Protein AF-0000000079854849 (afdb_homodimer)

Secondary structure (DSSP, 8-state):
------EEEEEEEEEEETT-BHHHHHHHHHHHHT--EEEEEEEEEEEEEEEEEEEE--TT-TTS--EEEEEEEEEEEEEEEEEEEETTTTEEEEEEEEEEEEGGGTTEEEEEEEEEEEEEEEEEEEEEEEEESEEEEEEEETTEEEEEEE--/-EEEEEEEEEEEEEEEETT-BHHHHHHHHHHHHT---EEEEEEEEEEEEEEEEEEES-TT-TTS--EEEEEEEEEEEEEEEEEEEETTTTEEEEEEEEEEEEGGGTTEEEEEEEEEEEEEEEEEEEEEEEEESEEEEEEEETTEEEEEEE--

Structure (mmCIF, N/CA/C/O backbone):
data_AF-0000000079854849-model_v1
#
loop_
_entity.id
_entity.type
_entity.pdbx_description
1 polymer 'DUF296 domain-containing protein'
#
loop_
_atom_site.group_PDB
_atom_site.id
_atom_site.type_symbol
_atom_site.label_atom_id
_atom_site.label_alt_id
_atom_site.label_comp_id
_atom_site.label_asym_id
_atom_site.label_entity_id
_atom_site.label_seq_id
_atom_site.pdbx_PDB_ins_code
_atom_site.Cartn_x
_atom_site.Cartn_y
_atom_site.Cartn_z
_atom_site.occupancy
_atom_site.B_iso_or_equiv
_atom_site.auth_seq_id
_atom_site.auth_comp_id
_atom_site.auth_asym_id
_atom_site.auth_atom_id
_atom_site.pdbx_PDB_model_num
ATOM 1 N N . MET A 1 1 ? 5.469 3.018 27.469 1 83.81 1 MET A N 1
ATOM 2 C CA . MET A 1 1 ? 4.516 2.885 26.359 1 83.81 1 MET A CA 1
ATOM 3 C C . MET A 1 1 ? 3.393 3.91 26.484 1 83.81 1 MET A C 1
ATOM 5 O O . MET A 1 1 ? 2.893 4.156 27.594 1 83.81 1 MET A O 1
ATOM 9 N N . LEU A 1 2 ? 3.143 4.598 25.406 1 84.38 2 LEU A N 1
ATOM 10 C CA . LEU A 1 2 ? 2.066 5.582 25.328 1 84.38 2 LEU A CA 1
ATOM 11 C C . LEU A 1 2 ? 0.928 5.074 24.453 1 84.38 2 LEU A C 1
ATOM 13 O O . LEU A 1 2 ? 1.169 4.484 23.391 1 84.38 2 LEU A O 1
ATOM 17 N N . SER A 1 3 ? -0.273 5.121 25.078 1 90.69 3 SER A N 1
ATOM 18 C CA . SER A 1 3 ? -1.414 4.68 24.281 1 90.69 3 SER A CA 1
ATOM 19 C C . SER A 1 3 ? -2.625 5.578 24.5 1 90.69 3 SER A C 1
ATOM 21 O O . SER A 1 3 ? -2.707 6.277 25.516 1 90.69 3 SER A O 1
ATOM 23 N N . SER A 1 4 ? -3.537 5.664 23.516 1 93.12 4 SER A N 1
ATOM 24 C CA . SER A 1 4 ? -4.809 6.375 23.594 1 93.12 4 SER A CA 1
ATOM 25 C C . SER A 1 4 ? -5.84 5.746 22.656 1 93.12 4 SER A C 1
ATOM 27 O O . SER A 1 4 ? -5.508 5.324 21.547 1 93.12 4 SER A O 1
ATOM 29 N N . GLU A 1 5 ? -7.016 5.625 23.141 1 95.5 5 GLU A N 1
ATOM 30 C CA . GLU A 1 5 ? -8.109 5.352 22.219 1 95.5 5 GLU A CA 1
ATOM 31 C C . GLU A 1 5 ? -8.25 6.465 21.188 1 95.5 5 GLU A C 1
ATOM 33 O O . GLU A 1 5 ? -8.156 7.648 21.516 1 95.5 5 GLU A O 1
ATOM 38 N N . MET A 1 6 ? -8.438 6.086 19.922 1 94.5 6 MET A N 1
ATOM 39 C CA . MET A 1 6 ? -8.539 7.074 18.859 1 94.5 6 MET A CA 1
ATOM 40 C C . MET A 1 6 ? -9.977 7.199 18.359 1 94.5 6 MET A C 1
ATOM 42 O O . MET A 1 6 ? -10.719 6.211 18.344 1 94.5 6 MET A O 1
ATOM 46 N N . LYS A 1 7 ? -10.352 8.375 18.047 1 96.81 7 LYS A N 1
ATOM 47 C CA . LYS A 1 7 ? -11.555 8.609 17.25 1 96.81 7 LYS A CA 1
ATOM 48 C C . LYS A 1 7 ? -11.211 8.867 15.789 1 96.81 7 LYS A C 1
ATOM 50 O O . LYS A 1 7 ? -10.531 9.844 15.469 1 96.81 7 LYS A O 1
ATOM 55 N N . LEU A 1 8 ? -11.711 8.023 14.922 1 96.69 8 LEU A N 1
ATOM 56 C CA . LEU A 1 8 ? -11.445 8.172 13.5 1 96.69 8 LEU A CA 1
ATOM 57 C C . LEU A 1 8 ? -12.484 9.062 12.836 1 96.69 8 LEU A C 1
ATOM 59 O O . LEU A 1 8 ? -13.594 9.227 13.367 1 96.69 8 LEU A O 1
ATOM 63 N N . GLY A 1 9 ? -12.094 9.633 11.773 1 97.69 9 GLY A N 1
ATOM 64 C CA . GLY A 1 9 ? -12.977 10.469 10.984 1 97.69 9 GLY A CA 1
ATOM 65 C C . GLY A 1 9 ? -13.188 9.953 9.57 1 97.69 9 GLY A C 1
ATOM 66 O O . GLY A 1 9 ? -13.57 8.797 9.375 1 97.69 9 GLY A O 1
ATOM 67 N N . ARG A 1 10 ? -13.016 10.836 8.703 1 97.94 10 ARG A N 1
ATOM 68 C CA . ARG A 1 10 ? -13.219 10.5 7.301 1 97.94 10 ARG A CA 1
ATOM 69 C C . ARG A 1 10 ? -12.172 9.5 6.816 1 97.94 10 ARG A C 1
ATOM 71 O O . ARG A 1 10 ? -11.07 9.445 7.363 1 97.94 10 ARG A O 1
ATOM 78 N N . VAL A 1 11 ? -12.508 8.758 5.844 1 97.56 11 VAL A N 1
ATOM 79 C CA . VAL A 1 11 ? -11.602 7.879 5.113 1 97.56 11 VAL A CA 1
ATOM 80 C C . VAL A 1 11 ? -11.461 8.367 3.672 1 97.56 11 VAL A C 1
ATOM 82 O O . VAL A 1 11 ? -12.445 8.734 3.035 1 97.56 11 VAL A O 1
ATOM 85 N N . PHE A 1 12 ? -10.266 8.344 3.188 1 97.81 12 PHE A N 1
ATOM 86 C CA . PHE A 1 12 ? -10.039 8.836 1.832 1 97.81 12 PHE A CA 1
ATOM 87 C C . PHE A 1 12 ? -9.297 7.793 1.001 1 97.81 12 PHE A C 1
ATOM 89 O O . PHE A 1 12 ? -8.391 7.117 1.499 1 97.81 12 PHE A O 1
ATOM 96 N N . GLY A 1 13 ? -9.719 7.66 -0.255 1 96.56 13 GLY A N 1
ATOM 97 C CA . GLY A 1 13 ? -8.844 7.121 -1.288 1 96.56 13 GLY A CA 1
ATOM 98 C C . GLY A 1 13 ? -8.062 8.188 -2.029 1 96.56 13 GLY A C 1
ATOM 99 O O . GLY A 1 13 ? -8.633 9.195 -2.461 1 96.56 13 GLY A O 1
ATOM 100 N N . VAL A 1 14 ? -6.785 8 -2.158 1 96.19 14 VAL A N 1
ATOM 101 C CA . VAL A 1 14 ? -5.926 8.977 -2.822 1 96.19 14 VAL A CA 1
ATOM 102 C C . VAL A 1 14 ? -5.086 8.281 -3.891 1 96.19 14 VAL A C 1
ATOM 104 O O . VAL A 1 14 ? -4.457 7.254 -3.623 1 96.19 14 VAL A O 1
ATOM 107 N N . THR A 1 15 ? -5.078 8.805 -5.082 1 95.38 15 THR A N 1
ATOM 108 C CA . THR A 1 15 ? -4.262 8.312 -6.184 1 95.38 15 THR A CA 1
ATOM 109 C C . THR A 1 15 ? -3.25 9.359 -6.629 1 95.38 15 THR A C 1
ATOM 111 O O . THR A 1 15 ? -3.629 10.43 -7.121 1 95.38 15 THR A O 1
ATOM 114 N N . PHE A 1 16 ? -1.994 9.016 -6.422 1 95.5 16 PHE A N 1
ATOM 115 C CA . PHE A 1 16 ? -0.918 9.859 -6.93 1 95.5 16 PHE A CA 1
ATOM 116 C C . PHE A 1 16 ? -0.661 9.578 -8.406 1 95.5 16 PHE A C 1
ATOM 118 O O . PHE A 1 16 ? -0.669 8.422 -8.828 1 95.5 16 PHE A O 1
ATOM 125 N N . GLU A 1 17 ? -0.351 10.617 -9.07 1 92.62 17 GLU A N 1
ATOM 126 C CA . GLU A 1 17 ? -0.103 10.477 -10.508 1 92.62 17 GLU A CA 1
ATOM 127 C C . GLU A 1 17 ? 1.393 10.484 -10.812 1 92.62 17 GLU A C 1
ATOM 129 O O . GLU A 1 17 ? 2.199 10.906 -9.977 1 92.62 17 GLU A O 1
ATOM 134 N N . ASP A 1 18 ? 1.669 10.078 -12.039 1 92.69 18 ASP A N 1
ATOM 135 C CA . ASP A 1 18 ? 3.055 9.977 -12.484 1 92.69 18 ASP A CA 1
ATOM 136 C C . ASP A 1 18 ? 3.77 11.32 -12.375 1 92.69 18 ASP A C 1
ATOM 138 O O . ASP A 1 18 ? 3.217 12.352 -12.75 1 92.69 18 ASP A O 1
ATOM 142 N N . GLY A 1 19 ? 4.938 11.273 -11.742 1 94.69 19 GLY A N 1
ATOM 143 C CA . GLY A 1 19 ? 5.785 12.461 -11.703 1 94.69 19 GLY A CA 1
ATOM 144 C C . GLY A 1 19 ? 5.586 13.297 -10.461 1 94.69 19 GLY A C 1
ATOM 145 O O . GLY A 1 19 ? 6.395 14.18 -10.164 1 94.69 19 GLY A O 1
ATOM 146 N N . GLU A 1 20 ? 4.582 13.078 -9.727 1 96 20 GLU A N 1
ATOM 147 C CA . GLU A 1 20 ? 4.332 13.859 -8.523 1 96 20 GLU A CA 1
ATOM 148 C C . GLU A 1 20 ? 5.371 13.555 -7.445 1 96 20 GLU A C 1
ATOM 150 O O . GLU A 1 20 ? 5.895 12.438 -7.375 1 96 20 GLU A O 1
ATOM 155 N N . ASP A 1 21 ? 5.641 14.562 -6.68 1 97 21 ASP A N 1
ATOM 156 C CA . ASP A 1 21 ? 6.418 14.336 -5.469 1 97 21 ASP A CA 1
ATOM 157 C C . ASP A 1 21 ? 5.539 13.805 -4.34 1 97 21 ASP A C 1
ATOM 159 O O . ASP A 1 21 ? 4.504 14.398 -4.02 1 97 21 ASP A O 1
ATOM 163 N N . PHE A 1 22 ? 5.941 12.766 -3.734 1 95.75 22 PHE A N 1
ATOM 164 C CA . PHE A 1 22 ? 5.125 12.086 -2.736 1 95.75 22 PHE A CA 1
ATOM 165 C C . PHE A 1 22 ? 4.824 13.008 -1.562 1 95.75 22 PHE A C 1
ATOM 167 O O . PHE A 1 22 ? 3.664 13.18 -1.184 1 95.75 22 PHE A O 1
ATOM 174 N N . MET A 1 23 ? 5.836 13.641 -1 1 91.75 23 MET A N 1
ATOM 175 C CA . MET A 1 23 ? 5.68 14.453 0.202 1 91.75 23 MET A CA 1
ATOM 176 C C . MET A 1 23 ? 4.914 15.734 -0.104 1 91.75 23 MET A C 1
ATOM 178 O O . MET A 1 23 ? 4.031 16.125 0.658 1 91.75 23 MET A O 1
ATOM 182 N N . GLU A 1 24 ? 5.246 16.344 -1.159 1 92.5 24 GLU A N 1
ATOM 183 C CA . GLU A 1 24 ? 4.57 17.578 -1.537 1 92.5 24 GLU A CA 1
ATOM 184 C C . GLU A 1 24 ? 3.088 17.328 -1.806 1 92.5 24 GLU A C 1
ATOM 186 O O . GLU A 1 24 ? 2.236 18.109 -1.358 1 92.5 24 GLU A O 1
ATOM 191 N N . SER A 1 25 ? 2.834 16.281 -2.561 1 93.25 25 SER A N 1
ATOM 192 C CA . SER A 1 25 ? 1.445 15.969 -2.893 1 93.25 25 SER A CA 1
ATOM 193 C C . SER A 1 25 ? 0.641 15.625 -1.645 1 93.25 25 SER A C 1
ATOM 195 O O . SER A 1 25 ? -0.516 16.031 -1.513 1 93.25 25 SER A O 1
ATOM 197 N N . LEU A 1 26 ? 1.245 14.883 -0.778 1 91.25 26 LEU A N 1
ATOM 198 C CA . LEU A 1 26 ? 0.567 14.539 0.466 1 91.25 26 LEU A CA 1
ATOM 199 C C . LEU A 1 26 ? 0.265 15.789 1.287 1 91.25 26 LEU A C 1
ATOM 201 O O . LEU A 1 26 ? -0.838 15.938 1.817 1 91.25 26 LEU A O 1
ATOM 205 N N . THR A 1 27 ? 1.214 16.656 1.426 1 89.38 27 THR A N 1
ATOM 206 C CA . THR A 1 27 ? 1.032 17.906 2.156 1 89.38 27 THR A CA 1
ATOM 207 C C . THR A 1 27 ? -0.1 18.719 1.547 1 89.38 27 THR A C 1
ATOM 209 O O . THR A 1 27 ? -0.948 19.25 2.268 1 89.38 27 THR A O 1
ATOM 212 N N . LYS A 1 28 ? -0.045 18.844 0.248 1 91.81 28 LYS A N 1
ATOM 213 C CA . LYS A 1 28 ? -1.096 19.578 -0.46 1 91.81 28 LYS A CA 1
ATOM 214 C C . LYS A 1 28 ? -2.467 18.969 -0.18 1 91.81 28 LYS A C 1
ATOM 216 O O . LYS A 1 28 ? -3.432 19.688 0.076 1 91.81 28 LYS A O 1
ATOM 221 N N . PHE A 1 29 ? -2.559 17.672 -0.201 1 93.88 29 PHE A N 1
ATOM 222 C CA . PHE A 1 29 ? -3.803 16.969 0.073 1 93.88 29 PHE A CA 1
ATOM 223 C C . PHE A 1 29 ? -4.316 17.297 1.47 1 93.88 29 PHE A C 1
ATOM 225 O O . PHE A 1 29 ? -5.512 17.547 1.655 1 93.88 29 PHE A O 1
ATOM 232 N N . PHE A 1 30 ? -3.457 17.266 2.41 1 92.69 30 PHE A N 1
ATOM 233 C CA . PHE A 1 30 ? -3.836 17.578 3.785 1 92.69 30 PHE A CA 1
ATOM 234 C C . PHE A 1 30 ? -4.414 18.984 3.887 1 92.69 30 PHE A C 1
ATOM 236 O O . PHE A 1 30 ? -5.461 19.188 4.5 1 92.69 30 PHE A O 1
ATOM 243 N N . LYS A 1 31 ? -3.762 19.875 3.326 1 91.94 31 LYS A N 1
ATOM 244 C CA . LYS A 1 31 ? -4.207 21.266 3.375 1 91.94 31 LYS A CA 1
ATOM 245 C C . LYS A 1 31 ? -5.574 21.422 2.711 1 91.94 31 LYS A C 1
ATOM 247 O O . LYS A 1 31 ? -6.477 22.031 3.281 1 91.94 31 LYS A O 1
ATOM 252 N N . GLU A 1 32 ? -5.758 20.812 1.576 1 94.38 32 GLU A N 1
ATOM 253 C CA . GLU A 1 32 ? -6.973 20.969 0.781 1 94.38 32 GLU A CA 1
ATOM 254 C C . GLU A 1 32 ? -8.172 20.328 1.476 1 94.38 32 GLU A C 1
ATOM 256 O O . GLU A 1 32 ? -9.312 20.75 1.272 1 94.38 32 GLU A O 1
ATOM 261 N N . ASN A 1 33 ? -7.902 19.375 2.309 1 95.19 33 ASN A N 1
ATOM 262 C CA . ASN A 1 33 ? -9.008 18.656 2.941 1 95.19 33 ASN A CA 1
ATOM 263 C C . ASN A 1 33 ? -9.086 18.953 4.434 1 95.19 33 ASN A C 1
ATOM 265 O O . ASN A 1 33 ? -9.859 18.328 5.16 1 95.19 33 ASN A O 1
ATOM 269 N N . ASN A 1 34 ? -8.203 19.828 4.91 1 93.94 34 ASN A N 1
ATOM 270 C CA . ASN A 1 34 ? -8.172 20.234 6.309 1 93.94 34 ASN A CA 1
ATOM 271 C C . ASN A 1 34 ? -7.957 19.047 7.238 1 93.94 34 ASN A C 1
ATOM 273 O O . ASN A 1 34 ? -8.703 18.859 8.203 1 93.94 34 ASN A O 1
ATOM 277 N N . ILE A 1 35 ? -7.012 18.234 6.863 1 95 35 ILE A N 1
ATOM 278 C CA . ILE A 1 35 ? -6.609 17.094 7.684 1 95 35 ILE A CA 1
ATOM 279 C C . ILE A 1 35 ? -5.359 17.453 8.484 1 95 35 ILE A C 1
ATOM 281 O O . ILE A 1 35 ? -4.387 17.969 7.93 1 95 35 ILE A O 1
ATOM 285 N N . LYS A 1 36 ? -5.328 17.156 9.727 1 92.75 36 LYS A N 1
ATOM 286 C CA . LYS A 1 36 ? -4.18 17.469 10.562 1 92.75 36 LYS A CA 1
ATOM 287 C C . LYS A 1 36 ? -3.387 16.219 10.922 1 92.75 36 LYS A C 1
ATOM 289 O O . LYS A 1 36 ? -2.182 16.281 11.172 1 92.75 36 LYS A O 1
ATOM 294 N N . GLN A 1 37 ? -4.059 15.164 11.102 1 96 37 GLN A N 1
ATOM 295 C CA . GLN A 1 37 ? -3.428 13.906 11.477 1 96 37 GLN A CA 1
ATOM 296 C C . GLN A 1 37 ? -4.176 12.711 10.883 1 96 37 GLN A C 1
ATOM 298 O O . GLN A 1 37 ? -5.391 12.773 10.688 1 96 37 GLN A O 1
ATOM 303 N N . ALA A 1 38 ? -3.42 11.688 10.602 1 97.38 38 ALA A N 1
ATOM 304 C CA . ALA A 1 38 ? -3.982 10.547 9.891 1 97.38 38 ALA A CA 1
ATOM 305 C C . ALA A 1 38 ? -3.076 9.32 10.023 1 97.38 38 ALA A C 1
ATOM 307 O O . ALA A 1 38 ? -1.922 9.438 10.438 1 97.38 38 ALA A O 1
ATOM 308 N N . TYR A 1 39 ? -3.648 8.211 9.719 1 97.12 39 TYR A N 1
ATOM 309 C CA . TYR A 1 39 ? -2.91 6.969 9.523 1 97.12 39 TYR A CA 1
ATOM 310 C C . TYR A 1 39 ? -3.055 6.469 8.094 1 97.12 39 TYR A C 1
ATOM 312 O O . TYR A 1 39 ? -4.148 6.512 7.523 1 97.12 39 TYR A O 1
ATOM 320 N N . ILE A 1 40 ? -1.982 6.023 7.555 1 97.25 40 ILE A N 1
ATOM 321 C CA . ILE A 1 40 ? -1.953 5.238 6.324 1 97.25 40 ILE A CA 1
ATOM 322 C C . ILE A 1 40 ? -1.609 3.785 6.652 1 97.25 40 ILE A C 1
ATOM 324 O O . ILE A 1 40 ? -0.442 3.449 6.863 1 97.25 40 ILE A O 1
ATOM 328 N N . PRO A 1 41 ? -2.613 2.98 6.68 1 96.69 41 PRO A N 1
ATOM 329 C CA . PRO A 1 41 ? -2.303 1.591 7.023 1 96.69 41 PRO A CA 1
ATOM 330 C C . PRO A 1 41 ? -1.388 0.919 6.004 1 96.69 41 PRO A C 1
ATOM 332 O O . PRO A 1 41 ? -0.603 0.037 6.359 1 96.69 41 PRO A O 1
ATOM 335 N N . SER A 1 42 ? -1.619 1.26 4.742 1 95.81 42 SER A N 1
ATOM 336 C CA . SER A 1 42 ? -0.745 0.787 3.672 1 95.81 42 SER A CA 1
ATOM 337 C C . SER A 1 42 ? -0.955 1.588 2.391 1 95.81 42 SER A C 1
ATOM 339 O O . SER A 1 42 ? -1.963 2.281 2.244 1 95.81 42 SER A O 1
ATOM 341 N N . PHE A 1 43 ? 0.001 1.538 1.567 1 96.62 43 PHE A N 1
ATOM 342 C CA . PHE A 1 43 ? -0.142 2.035 0.204 1 96.62 43 PHE A CA 1
ATOM 343 C C . PHE A 1 43 ? 0.672 1.188 -0.768 1 96.62 43 PHE A C 1
ATOM 345 O O . PHE A 1 43 ? 1.623 0.515 -0.366 1 96.62 43 PHE A O 1
ATOM 352 N N . VAL A 1 44 ? 0.249 1.24 -2.053 1 96.5 44 VAL A N 1
ATOM 353 C CA . VAL A 1 44 ? 0.946 0.533 -3.121 1 96.5 44 VAL A CA 1
ATOM 354 C C . VAL A 1 44 ? 1.3 1.509 -4.242 1 96.5 44 VAL A C 1
ATOM 356 O O . VAL A 1 44 ? 0.517 2.406 -4.562 1 96.5 44 VAL A O 1
ATOM 359 N N . GLY A 1 45 ? 2.428 1.217 -4.82 1 94.69 45 GLY A N 1
ATOM 360 C CA . GLY A 1 45 ? 2.791 2.004 -5.988 1 94.69 45 GLY A CA 1
ATOM 361 C C . GLY A 1 45 ? 4.262 1.896 -6.344 1 94.69 45 GLY A C 1
ATOM 362 O O . GLY A 1 45 ? 4.91 0.895 -6.035 1 94.69 45 GLY A O 1
ATOM 363 N N . GLY A 1 46 ? 4.656 2.9 -7.176 1 94 46 GLY A N 1
ATOM 364 C CA . GLY A 1 46 ? 6.043 2.939 -7.605 1 94 46 GLY A CA 1
ATOM 365 C C . GLY A 1 46 ? 6.664 4.32 -7.492 1 94 46 GLY A C 1
ATOM 366 O O . GLY A 1 46 ? 5.949 5.316 -7.379 1 94 46 GLY A O 1
ATOM 367 N N . PHE A 1 47 ? 7.984 4.312 -7.488 1 95.81 47 PHE A N 1
ATOM 368 C CA . PHE A 1 47 ? 8.758 5.543 -7.48 1 95.81 47 PHE A CA 1
ATOM 369 C C . PHE A 1 47 ? 9.82 5.523 -8.578 1 95.81 47 PHE A C 1
ATOM 371 O O . PHE A 1 47 ? 10.508 4.516 -8.766 1 95.81 47 PHE A O 1
ATOM 378 N N . SER A 1 48 ? 9.922 6.621 -9.281 1 95.75 48 SER A N 1
ATOM 379 C CA . SER A 1 48 ? 11.016 6.762 -10.242 1 95.75 48 SER A CA 1
ATOM 380 C C . SER A 1 48 ? 12.336 7.02 -9.531 1 95.75 48 SER A C 1
ATOM 382 O O . SER A 1 48 ? 13.391 6.594 -10 1 95.75 48 SER A O 1
ATOM 384 N N . GLU A 1 49 ? 12.305 7.762 -8.484 1 97.31 49 GLU A N 1
ATOM 385 C CA . GLU A 1 49 ? 13.398 8.008 -7.555 1 97.31 49 GLU A CA 1
ATOM 386 C C . GLU A 1 49 ? 12.898 8.031 -6.113 1 97.31 49 GLU A C 1
ATOM 388 O O . GLU A 1 49 ? 11.812 8.539 -5.836 1 97.31 49 GLU A O 1
ATOM 393 N N . ILE A 1 50 ? 13.672 7.473 -5.23 1 96.69 50 ILE A N 1
ATOM 394 C CA . ILE A 1 50 ? 13.281 7.43 -3.824 1 96.69 50 ILE A CA 1
ATOM 395 C C . ILE A 1 50 ? 14.523 7.543 -2.939 1 96.69 50 ILE A C 1
ATOM 397 O O . ILE A 1 50 ? 15.602 7.066 -3.305 1 96.69 50 ILE A O 1
ATOM 401 N N . LYS A 1 51 ? 14.398 8.195 -1.879 1 95.38 51 LYS A N 1
ATOM 402 C CA . LYS A 1 51 ? 15.453 8.336 -0.875 1 95.38 51 LYS A CA 1
ATOM 403 C C . LYS A 1 51 ? 15.016 7.742 0.463 1 95.38 51 LYS A C 1
ATOM 405 O O . LYS A 1 51 ? 13.945 8.078 0.978 1 95.38 51 LYS A O 1
ATOM 410 N N . LEU A 1 52 ? 15.836 6.832 0.985 1 94.06 52 LEU A N 1
ATOM 411 C CA . LEU A 1 52 ? 15.594 6.191 2.271 1 94.06 52 LEU A CA 1
ATOM 412 C C . LEU A 1 52 ? 16.703 6.516 3.264 1 94.06 52 LEU A C 1
ATOM 414 O O . LEU A 1 52 ? 17.844 6.73 2.867 1 94.06 52 LEU A O 1
ATOM 418 N N . VAL A 1 53 ? 16.234 6.559 4.566 1 85.25 53 VAL A N 1
ATOM 419 C CA . VAL A 1 53 ? 17.266 6.676 5.586 1 85.25 53 VAL A CA 1
ATOM 420 C C . VAL A 1 53 ? 18.141 5.414 5.594 1 85.25 53 VAL A C 1
ATOM 422 O O . VAL A 1 53 ? 17.609 4.297 5.574 1 85.25 53 VAL A O 1
ATOM 425 N N . GLY A 1 54 ? 19.438 5.41 5.34 1 71 54 GLY A N 1
ATOM 426 C CA . GLY A 1 54 ? 20.391 4.312 5.277 1 71 54 GLY A CA 1
ATOM 427 C C . GLY A 1 54 ? 21.297 4.238 6.492 1 71 54 GLY A C 1
ATOM 428 O O . GLY A 1 54 ? 20.969 4.758 7.559 1 71 54 GLY A O 1
ATOM 429 N N . THR A 1 55 ? 22.422 3.525 6.203 1 60.81 55 THR A N 1
ATOM 430 C CA . THR A 1 55 ? 23.391 3.066 7.191 1 60.81 55 THR A CA 1
ATOM 431 C C . THR A 1 55 ? 24.047 4.25 7.902 1 60.81 55 THR A C 1
ATOM 433 O O . THR A 1 55 ? 24 5.379 7.406 1 60.81 55 THR A O 1
ATOM 436 N N . TRP A 1 56 ? 24.266 3.807 9.047 1 58.34 56 TRP A N 1
ATOM 437 C CA . TRP A 1 56 ? 25.062 4.641 9.93 1 58.34 56 TRP A CA 1
ATOM 438 C C . TRP A 1 56 ? 26.422 4.941 9.305 1 58.34 56 TRP A C 1
ATOM 440 O O . TRP A 1 56 ? 27.156 4.027 8.922 1 58.34 56 TRP A O 1
ATOM 450 N N . GLU A 1 57 ? 26.484 6 8.617 1 58.19 57 GLU A N 1
ATOM 451 C CA . GLU A 1 57 ? 27.812 6.254 8.062 1 58.19 57 GLU A CA 1
ATOM 452 C C . GLU A 1 57 ? 28.812 6.617 9.164 1 58.19 57 GLU A C 1
ATOM 454 O O . GLU A 1 57 ? 30.016 6.371 9.031 1 58.19 57 GLU A O 1
ATOM 459 N N . ASN A 1 58 ? 28.344 7.383 10.094 1 54.72 58 ASN A N 1
ATOM 460 C CA . ASN A 1 58 ? 29.484 7.801 10.906 1 54.72 58 ASN A CA 1
ATOM 461 C C . ASN A 1 58 ? 29.766 6.809 12.031 1 54.72 58 ASN A C 1
ATOM 463 O O . ASN A 1 58 ? 29.359 7.039 13.18 1 54.72 58 ASN A O 1
ATOM 467 N N . LEU A 1 59 ? 30.047 5.602 11.516 1 53.12 59 LEU A N 1
ATOM 468 C CA . LEU A 1 59 ? 30.453 4.594 12.484 1 53.12 59 LEU A CA 1
ATOM 469 C C . LEU A 1 59 ? 31.516 5.152 13.438 1 53.12 59 LEU A C 1
ATOM 471 O O . LEU A 1 59 ? 31.734 4.602 14.516 1 53.12 59 LEU A O 1
ATOM 475 N N . GLU A 1 60 ? 32.125 6.074 12.914 1 56.09 60 GLU A N 1
ATOM 476 C CA . GLU A 1 60 ? 33.219 6.508 13.781 1 56.09 60 GLU A CA 1
ATOM 477 C C . GLU A 1 60 ? 32.688 7.266 14.992 1 56.09 60 GLU A C 1
ATOM 479 O O . GLU A 1 60 ? 33.344 7.344 16.031 1 56.09 60 GLU A O 1
ATOM 484 N N . ASP A 1 61 ? 31.5 7.875 14.82 1 56.03 61 ASP A N 1
ATOM 485 C CA . ASP A 1 61 ? 30.938 8.523 16 1 56.03 61 ASP A CA 1
ATOM 486 C C . ASP A 1 61 ? 29.547 7.996 16.312 1 56.03 61 ASP A C 1
ATOM 488 O O . ASP A 1 61 ? 28.547 8.586 15.875 1 56.03 61 ASP A O 1
ATOM 492 N N . PRO A 1 62 ? 29.531 6.812 16.969 1 56.12 62 PRO A N 1
ATOM 493 C CA . PRO A 1 62 ? 28.266 6.137 17.266 1 56.12 62 PRO A CA 1
ATOM 494 C C . PRO A 1 62 ? 27.25 7.051 17.938 1 56.12 62 PRO A C 1
ATOM 496 O O . PRO A 1 62 ? 26.047 6.789 17.891 1 56.12 62 PRO A O 1
ATOM 499 N N . ASP A 1 63 ? 27.891 8.109 18.516 1 57.28 63 ASP A N 1
ATOM 500 C CA . ASP A 1 63 ? 27.031 9.008 19.297 1 57.28 63 ASP A CA 1
ATOM 501 C C . ASP A 1 63 ? 26.328 10.016 18.391 1 57.28 63 ASP A C 1
ATOM 503 O O . ASP A 1 63 ? 25.375 10.672 18.812 1 57.28 63 ASP A O 1
ATOM 507 N N . ASN A 1 64 ? 26.891 10.266 17.297 1 56.38 64 ASN A N 1
ATOM 508 C CA . ASN A 1 64 ? 26.281 11.172 16.328 1 56.38 64 ASN A CA 1
ATOM 509 C C . ASN A 1 64 ? 25.953 10.461 15.016 1 56.38 64 ASN A C 1
ATOM 511 O O . ASN A 1 64 ? 26.672 10.602 14.023 1 56.38 64 ASN A O 1
ATOM 515 N N . PRO A 1 65 ? 24.938 9.633 15.094 1 54.38 65 PRO A N 1
ATOM 516 C CA . PRO A 1 65 ? 24.672 8.812 13.914 1 54.38 65 PRO A CA 1
ATOM 517 C C . PRO A 1 65 ? 24.25 9.648 12.703 1 54.38 65 PRO A C 1
ATOM 519 O O . PRO A 1 65 ? 23.453 10.57 12.828 1 54.38 65 PRO A O 1
ATOM 522 N N . ILE A 1 66 ? 25.234 9.953 11.844 1 58.16 66 ILE A N 1
ATOM 523 C CA . ILE A 1 66 ? 24.828 10.5 10.555 1 58.16 66 ILE A CA 1
ATOM 524 C C . ILE A 1 66 ? 24.141 9.414 9.727 1 58.16 66 ILE A C 1
ATOM 526 O O . ILE A 1 66 ? 24.703 8.336 9.516 1 58.16 66 ILE A O 1
ATOM 530 N N . PHE A 1 67 ? 22.891 9.594 9.594 1 61.94 67 PHE A N 1
ATOM 531 C CA . PHE A 1 67 ? 22.172 8.594 8.828 1 61.94 67 PHE A CA 1
ATOM 532 C C . PHE A 1 67 ? 22.438 8.75 7.336 1 61.94 67 PHE A C 1
ATOM 534 O O . PHE A 1 67 ? 22.25 9.836 6.777 1 61.94 67 PHE A O 1
ATOM 541 N N . GLY A 1 68 ? 23.234 7.805 6.918 1 78.06 68 GLY A N 1
ATOM 542 C CA . GLY A 1 68 ? 23.375 7.785 5.473 1 78.06 68 GLY A CA 1
ATOM 543 C C . GLY A 1 68 ? 22.062 7.559 4.742 1 78.06 68 GLY A C 1
ATOM 544 O O . GLY A 1 68 ? 21.047 7.25 5.367 1 78.06 68 GLY A O 1
ATOM 545 N N . GLN A 1 69 ? 22.016 8.094 3.523 1 84.88 69 GLN A N 1
ATOM 546 C CA . GLN A 1 69 ? 20.859 7.922 2.662 1 84.88 69 GLN A CA 1
ATOM 547 C C . GLN A 1 69 ? 21.141 6.906 1.559 1 84.88 69 GLN A C 1
ATOM 549 O O . GLN A 1 69 ? 22.266 6.773 1.104 1 84.88 69 GLN A O 1
ATOM 554 N N . VAL A 1 70 ? 20.141 6.121 1.327 1 89.56 70 VAL A N 1
ATOM 555 C CA . VAL A 1 70 ? 20.156 5.242 0.163 1 89.56 70 VAL A CA 1
ATOM 556 C C . VAL A 1 70 ? 19.219 5.801 -0.912 1 89.56 70 VAL A C 1
ATOM 558 O O . VAL A 1 70 ? 18.078 6.141 -0.63 1 89.56 70 VAL A O 1
ATOM 561 N N . GLU A 1 71 ? 19.812 5.969 -2.062 1 94.06 71 GLU A N 1
ATOM 562 C CA . GLU A 1 71 ? 19.016 6.426 -3.197 1 94.06 71 GLU A CA 1
ATOM 563 C C . GLU A 1 71 ? 18.781 5.297 -4.199 1 94.06 71 GLU A C 1
ATOM 565 O O . GLU A 1 71 ? 19.734 4.641 -4.629 1 94.06 71 GLU A O 1
ATOM 570 N N . LEU A 1 72 ? 17.547 5.082 -4.492 1 94.5 72 LEU A N 1
ATOM 571 C CA . LEU A 1 72 ? 17.156 4.051 -5.449 1 94.5 72 LEU A CA 1
ATOM 572 C C . LEU A 1 72 ? 16.312 4.641 -6.57 1 94.5 72 LEU A C 1
ATOM 574 O O . LEU A 1 72 ? 15.711 5.707 -6.41 1 94.5 72 LEU A O 1
ATOM 578 N N . GLU A 1 73 ? 16.344 3.951 -7.723 1 94.12 73 GLU A N 1
ATOM 579 C CA . GLU A 1 73 ? 15.539 4.359 -8.867 1 94.12 73 GLU A CA 1
ATOM 580 C C . GLU A 1 73 ? 14.633 3.225 -9.336 1 94.12 73 GLU A C 1
ATOM 582 O O . GLU A 1 73 ? 14.977 2.051 -9.188 1 94.12 73 GLU A O 1
ATOM 587 N N . ARG A 1 74 ? 13.461 3.641 -9.891 1 92.25 74 ARG A N 1
ATOM 588 C CA . ARG A 1 74 ? 12.516 2.734 -10.539 1 92.25 74 ARG A CA 1
ATOM 589 C C . ARG A 1 74 ? 12.188 1.55 -9.633 1 92.25 74 ARG A C 1
ATOM 591 O O . ARG A 1 74 ? 12.531 0.409 -9.945 1 92.25 74 ARG A O 1
ATOM 598 N N . VAL A 1 75 ? 11.461 1.818 -8.617 1 93.81 75 VAL A N 1
ATOM 599 C CA . VAL A 1 75 ? 11.156 0.786 -7.633 1 93.81 75 VAL A CA 1
ATOM 600 C C . VAL A 1 75 ? 9.648 0.564 -7.562 1 93.81 75 VAL A C 1
ATOM 602 O O . VAL A 1 75 ? 8.867 1.472 -7.859 1 93.81 75 VAL A O 1
ATOM 605 N N . GLU A 1 76 ? 9.258 -0.636 -7.254 1 94.5 76 GLU A N 1
ATOM 606 C CA . GLU A 1 76 ? 7.93 -0.972 -6.742 1 94.5 76 GLU A CA 1
ATOM 607 C C . GLU A 1 76 ? 7.895 -0.907 -5.219 1 94.5 76 GLU A C 1
ATOM 609 O O . GLU A 1 76 ? 8.844 -1.326 -4.551 1 94.5 76 GLU A O 1
ATOM 614 N N . ALA A 1 77 ? 6.758 -0.378 -4.727 1 96.69 77 ALA A N 1
ATOM 615 C CA . ALA A 1 77 ? 6.789 -0.103 -3.293 1 96.69 77 ALA A CA 1
ATOM 616 C C . ALA A 1 77 ? 5.473 -0.506 -2.629 1 96.69 77 ALA A C 1
ATOM 618 O O . ALA A 1 77 ? 4.418 -0.49 -3.266 1 96.69 77 ALA A O 1
ATOM 619 N N . LEU A 1 78 ? 5.492 -0.884 -1.465 1 97.31 78 LEU A N 1
ATOM 620 C CA . LEU A 1 78 ? 4.414 -0.853 -0.485 1 97.31 78 LEU A CA 1
ATOM 621 C C . LEU A 1 78 ? 4.875 -0.196 0.812 1 97.31 78 LEU A C 1
ATOM 623 O O . LEU A 1 78 ? 6.023 -0.362 1.222 1 97.31 78 LEU A O 1
ATOM 627 N N . GLY A 1 79 ? 3.965 0.512 1.464 1 97.62 79 GLY A N 1
ATOM 628 C CA . GLY A 1 79 ? 4.367 1.258 2.646 1 97.62 79 GLY A CA 1
ATOM 629 C C . GLY A 1 79 ? 3.207 1.588 3.566 1 97.62 79 GLY A C 1
ATOM 630 O O . GLY A 1 79 ? 2.059 1.243 3.275 1 97.62 79 GLY A O 1
ATOM 631 N N . CYS A 1 80 ? 3.576 2.145 4.672 1 98 80 CYS A N 1
ATOM 632 C CA . CYS A 1 80 ? 2.627 2.611 5.676 1 98 80 CYS A CA 1
ATOM 633 C C . CYS A 1 80 ? 3.207 3.768 6.48 1 98 80 CYS A C 1
ATOM 635 O O . CYS A 1 80 ? 4.398 4.07 6.375 1 98 80 CYS A O 1
ATOM 637 N N . GLY A 1 81 ? 2.258 4.449 7.227 1 96.62 81 GLY A N 1
ATOM 638 C CA . GLY A 1 81 ? 2.805 5.551 8.008 1 96.62 81 GLY A CA 1
ATOM 639 C C . GLY A 1 81 ? 1.76 6.277 8.828 1 96.62 81 GLY A C 1
ATOM 640 O O . GLY A 1 81 ? 0.574 5.945 8.773 1 96.62 81 GLY A O 1
ATOM 641 N N . THR A 1 82 ? 2.305 7.152 9.633 1 95.56 82 THR A N 1
ATOM 642 C CA . THR A 1 82 ? 1.522 8.07 10.453 1 95.56 82 THR A CA 1
ATOM 643 C C . THR A 1 82 ? 1.859 9.523 10.109 1 95.56 82 THR A C 1
ATOM 645 O O . THR A 1 82 ? 3.008 9.836 9.789 1 95.56 82 THR A O 1
ATOM 648 N N . LEU A 1 83 ? 0.894 10.289 10.18 1 94.25 83 LEU A N 1
ATOM 649 C CA . LEU A 1 83 ? 1.039 11.703 9.859 1 94.25 83 LEU A CA 1
ATOM 650 C C . LEU A 1 83 ? 0.513 12.57 10.992 1 94.25 83 LEU A C 1
ATOM 652 O O . LEU A 1 83 ? -0.611 12.383 11.461 1 94.25 83 LEU A O 1
ATOM 656 N N . ALA A 1 84 ? 1.29 13.438 11.406 1 93.06 84 ALA A N 1
ATOM 657 C CA . ALA A 1 84 ? 0.886 14.375 12.453 1 93.06 84 ALA A CA 1
ATOM 658 C C . ALA A 1 84 ? 1.22 15.812 12.055 1 93.06 84 ALA A C 1
ATOM 660 O O . ALA A 1 84 ? 2.277 16.078 11.477 1 93.06 84 ALA A O 1
ATOM 661 N N . TYR A 1 85 ? 0.406 16.672 12.344 1 85.81 85 TYR A N 1
ATOM 662 C CA . TYR A 1 85 ? 0.618 18.078 12.062 1 85.81 85 TYR A CA 1
ATOM 663 C C . TYR A 1 85 ? 1.444 18.734 13.164 1 85.81 85 TYR A C 1
ATOM 665 O O . TYR A 1 85 ? 1.213 18.484 14.352 1 85.81 85 TYR A O 1
ATOM 673 N N . ASP A 1 86 ? 2.488 19.422 12.672 1 82.12 86 ASP A N 1
ATOM 674 C CA . ASP A 1 86 ? 3.244 20.266 13.594 1 82.12 86 ASP A CA 1
ATOM 675 C C . ASP A 1 86 ? 2.682 21.688 13.633 1 82.12 86 ASP A C 1
ATOM 677 O O . ASP A 1 86 ? 2.922 22.484 12.719 1 82.12 86 ASP A O 1
ATOM 681 N N . GLU A 1 87 ? 1.999 22.016 14.609 1 77.31 87 GLU A N 1
ATOM 682 C CA . GLU A 1 87 ? 1.353 23.312 14.727 1 77.31 87 GLU A CA 1
ATOM 683 C C . GLU A 1 87 ? 2.379 24.453 14.727 1 77.31 87 GLU A C 1
ATOM 685 O O . GLU A 1 87 ? 2.123 25.516 14.18 1 77.31 87 GLU A O 1
ATOM 690 N N . ARG A 1 88 ? 3.516 24.219 15.344 1 78.56 88 ARG A N 1
ATOM 691 C CA . ARG A 1 88 ? 4.543 25.25 15.445 1 78.56 88 ARG A CA 1
ATOM 692 C C . ARG A 1 88 ? 5.125 25.578 14.07 1 78.56 88 ARG A C 1
ATOM 694 O O . ARG A 1 88 ? 5.371 26.75 13.766 1 78.56 88 ARG A O 1
ATOM 701 N N . LYS A 1 89 ? 5.176 24.594 13.289 1 78.75 89 LYS A N 1
ATOM 702 C CA . LYS A 1 89 ? 5.797 24.766 11.984 1 78.75 89 LYS A CA 1
ATOM 703 C C . LYS A 1 89 ? 4.742 24.906 10.891 1 78.75 89 LYS A C 1
ATOM 705 O O . LYS A 1 89 ? 5.047 25.328 9.773 1 78.75 89 LYS A O 1
ATOM 710 N N . GLY A 1 90 ? 3.559 24.578 11.164 1 77.81 90 GLY A N 1
ATOM 711 C CA . GLY A 1 90 ? 2.479 24.641 10.195 1 77.81 90 GLY A CA 1
ATOM 712 C C . GLY A 1 90 ? 2.617 23.625 9.078 1 77.81 90 GLY A C 1
ATOM 713 O O . GLY A 1 90 ? 2.271 23.906 7.93 1 77.81 90 GLY A O 1
ATOM 714 N N . VAL A 1 91 ? 3.258 22.438 9.414 1 78.44 91 VAL A N 1
ATOM 715 C CA . VAL A 1 91 ? 3.482 21.453 8.359 1 78.44 91 VAL A CA 1
ATOM 716 C C . VAL A 1 91 ? 3.115 20.062 8.875 1 78.44 91 VAL A C 1
ATOM 718 O O . VAL A 1 91 ? 3.105 19.828 10.086 1 78.44 91 VAL A O 1
ATOM 721 N N . VAL A 1 92 ? 2.836 19.188 7.945 1 81.19 92 VAL A N 1
ATOM 722 C CA . VAL A 1 92 ? 2.631 17.781 8.266 1 81.19 92 VAL A CA 1
ATOM 723 C C . VAL A 1 92 ? 3.98 17.078 8.414 1 81.19 92 VAL A C 1
ATOM 725 O O . VAL A 1 92 ? 4.902 17.312 7.629 1 81.19 92 VAL A O 1
ATOM 728 N N . THR A 1 93 ? 4.141 16.312 9.445 1 86.81 93 THR A N 1
ATOM 729 C CA . THR A 1 93 ? 5.348 15.531 9.703 1 86.81 93 THR A CA 1
ATOM 730 C C . THR A 1 93 ? 5.07 14.039 9.562 1 86.81 93 THR A C 1
ATOM 732 O O . THR A 1 93 ? 4.641 13.391 10.523 1 86.81 93 THR A O 1
ATOM 735 N N . PRO A 1 94 ? 5.387 13.531 8.484 1 89.44 94 PRO A N 1
ATOM 736 C CA . PRO A 1 94 ? 5.109 12.117 8.258 1 89.44 94 PRO A CA 1
ATOM 737 C C . PRO A 1 94 ? 6.203 11.203 8.812 1 89.44 94 PRO A C 1
ATOM 739 O O . PRO A 1 94 ? 7.379 11.578 8.82 1 89.44 94 PRO A O 1
ATOM 742 N N . HIS A 1 95 ? 5.918 10.117 9.406 1 93.38 95 HIS A N 1
ATOM 743 C CA . HIS A 1 95 ? 6.75 8.945 9.633 1 93.38 95 HIS A CA 1
ATOM 744 C C . HIS A 1 95 ? 6.301 7.773 8.766 1 93.38 95 HIS A C 1
ATOM 746 O O . HIS A 1 95 ? 5.367 7.051 9.125 1 93.38 95 HIS A O 1
ATOM 752 N N . VAL A 1 96 ? 6.984 7.641 7.645 1 94.94 96 VAL A N 1
ATOM 753 C CA . VAL A 1 96 ? 6.598 6.66 6.637 1 94.94 96 VAL A CA 1
ATOM 754 C C . VAL A 1 96 ? 7.73 5.66 6.422 1 94.94 96 VAL A C 1
ATOM 756 O O . VAL A 1 96 ? 8.891 6.051 6.277 1 94.94 96 VAL A O 1
ATOM 759 N N . HIS A 1 97 ? 7.434 4.418 6.5 1 96.94 97 HIS A N 1
ATOM 760 C CA . HIS A 1 97 ? 8.344 3.359 6.082 1 96.94 97 HIS A CA 1
ATOM 761 C C . HIS A 1 97 ? 7.863 2.686 4.805 1 96.94 97 HIS A C 1
ATOM 763 O O . HIS A 1 97 ? 6.656 2.631 4.543 1 96.94 97 HIS A O 1
ATOM 769 N N . VAL A 1 98 ? 8.781 2.225 4.02 1 97.31 98 VAL A N 1
ATOM 770 C CA . VAL A 1 98 ? 8.469 1.52 2.783 1 97.31 98 VAL A CA 1
ATOM 771 C C . VAL A 1 98 ? 9.367 0.296 2.641 1 97.31 98 VAL A C 1
ATOM 773 O O . VAL A 1 98 ? 10.492 0.28 3.156 1 97.31 98 VAL A O 1
ATOM 776 N N . THR A 1 99 ? 8.906 -0.722 2.057 1 97.06 99 THR A N 1
ATOM 777 C CA . THR A 1 99 ? 9.688 -1.763 1.397 1 97.06 99 THR A CA 1
ATOM 778 C C . THR A 1 99 ? 9.594 -1.63 -0.12 1 97.06 99 THR A C 1
ATOM 780 O O . THR A 1 99 ? 8.516 -1.358 -0.66 1 97.06 99 THR A O 1
ATOM 783 N N . VAL A 1 100 ? 10.734 -1.747 -0.737 1 96.62 100 VAL A N 1
ATOM 784 C CA . VAL A 1 100 ? 10.773 -1.532 -2.18 1 96.62 100 VAL A CA 1
ATOM 785 C C . VAL A 1 100 ? 11.531 -2.674 -2.855 1 96.62 100 VAL A C 1
ATOM 787 O O . VAL A 1 100 ? 12.344 -3.35 -2.219 1 96.62 100 VAL A O 1
ATOM 790 N N . GLY A 1 101 ? 11.195 -2.936 -4.117 1 95.12 101 GLY A N 1
ATOM 791 C CA . GLY A 1 101 ? 11.969 -3.746 -5.043 1 95.12 101 GLY A CA 1
ATOM 792 C C . GLY A 1 101 ? 12.477 -2.965 -6.238 1 95.12 101 GLY A C 1
ATOM 793 O O . GLY A 1 101 ? 11.695 -2.316 -6.941 1 95.12 101 GLY A O 1
ATOM 794 N N . THR A 1 102 ? 13.789 -3.053 -6.441 1 91.81 102 THR A N 1
ATOM 795 C CA . THR A 1 102 ? 14.352 -2.281 -7.543 1 91.81 102 THR A CA 1
ATOM 796 C C . THR A 1 102 ? 14.188 -3.029 -8.867 1 91.81 102 THR A C 1
ATOM 798 O O . THR A 1 102 ? 14.641 -4.172 -8.992 1 91.81 102 THR A O 1
ATOM 801 N N . ARG A 1 103 ? 13.531 -2.395 -9.797 1 87.75 103 ARG A N 1
ATOM 802 C CA . ARG A 1 103 ? 13.383 -2.977 -11.125 1 87.75 103 ARG A CA 1
ATOM 803 C C . ARG A 1 103 ? 14.734 -3.162 -11.805 1 87.75 103 ARG A C 1
ATOM 805 O O . ARG A 1 103 ? 14.859 -3.955 -12.734 1 87.75 103 ARG A O 1
ATOM 812 N N . LEU A 1 104 ? 15.719 -2.51 -11.367 1 84.88 104 LEU A N 1
ATOM 813 C CA . LEU A 1 104 ? 17.047 -2.523 -11.977 1 84.88 104 LEU A CA 1
ATOM 814 C C . LEU A 1 104 ? 17.859 -3.725 -11.484 1 84.88 104 LEU A C 1
ATOM 816 O O . LEU A 1 104 ? 18.922 -4.02 -12.023 1 84.88 104 LEU A O 1
ATOM 820 N N . ASP A 1 105 ? 17.391 -4.418 -10.531 1 87.31 105 ASP A N 1
ATOM 821 C CA . ASP A 1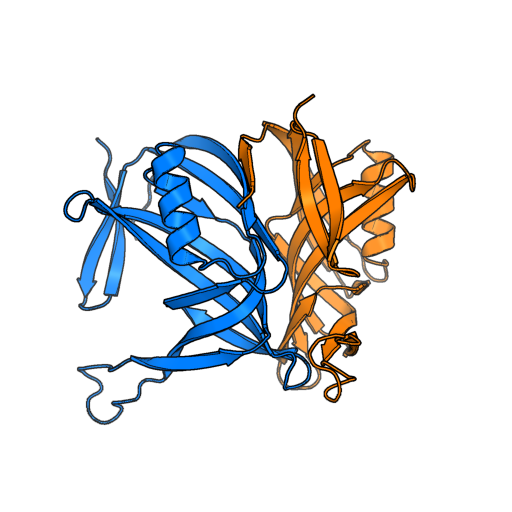 105 ? 18.078 -5.57 -9.961 1 87.31 105 ASP A CA 1
ATOM 822 C C . ASP A 1 105 ? 17.094 -6.656 -9.547 1 87.31 105 ASP A C 1
ATOM 824 O O . ASP A 1 105 ? 17.094 -7.102 -8.398 1 87.31 105 ASP A O 1
ATOM 828 N N . SER A 1 106 ? 16.219 -7.082 -10.477 1 86.56 106 SER A N 1
ATOM 829 C CA . SER A 1 106 ? 15.289 -8.203 -10.352 1 86.56 106 SER A CA 1
ATOM 830 C C . SER A 1 106 ? 14.445 -8.086 -9.094 1 86.56 106 SER A C 1
ATOM 832 O O . SER A 1 106 ? 14.258 -9.062 -8.367 1 86.56 106 SER A O 1
ATOM 834 N N . LEU A 1 107 ? 14.102 -6.898 -8.68 1 91.44 107 LEU A N 1
ATOM 835 C CA . LEU A 1 107 ? 13.18 -6.574 -7.594 1 91.44 107 LEU A CA 1
ATOM 836 C C . LEU A 1 107 ? 13.805 -6.867 -6.238 1 91.44 107 LEU A C 1
ATOM 838 O O . LEU A 1 107 ? 13.094 -7.16 -5.273 1 91.44 107 LEU A O 1
ATOM 842 N N . LYS A 1 108 ? 15.125 -6.77 -6.156 1 90.69 108 LYS A N 1
ATOM 843 C CA . LYS A 1 108 ? 15.781 -6.863 -4.852 1 90.69 108 LYS A CA 1
ATOM 844 C C . LYS A 1 108 ? 15.18 -5.859 -3.871 1 90.69 108 LYS A C 1
ATOM 846 O O . LYS A 1 108 ? 14.953 -4.699 -4.219 1 90.69 108 LYS A O 1
ATOM 851 N N . GLY A 1 109 ? 14.992 -6.336 -2.672 1 93 109 GLY A N 1
ATOM 852 C CA . GLY A 1 109 ? 14.219 -5.586 -1.693 1 93 109 GLY A CA 1
ATOM 853 C C . GLY A 1 109 ? 15.078 -4.711 -0.798 1 93 109 GLY A C 1
ATOM 854 O O . GLY A 1 109 ? 16.172 -5.109 -0.402 1 93 109 GLY A O 1
ATOM 855 N N . TYR A 1 110 ? 14.594 -3.543 -0.513 1 93.62 110 TYR A N 1
ATOM 856 C CA . TYR A 1 110 ? 15.086 -2.619 0.5 1 93.62 110 TYR A CA 1
ATOM 857 C C . TYR A 1 110 ? 13.953 -2.117 1.384 1 93.62 110 TYR A C 1
ATOM 859 O O . TYR A 1 110 ? 12.82 -1.941 0.917 1 93.62 110 TYR A O 1
ATOM 867 N N . THR A 1 111 ? 14.227 -1.944 2.613 1 94.88 111 THR A N 1
ATOM 868 C CA . THR A 1 111 ? 13.227 -1.42 3.537 1 94.88 111 THR A CA 1
ATOM 869 C C . THR A 1 111 ? 13.82 -0.313 4.402 1 94.88 111 THR A C 1
ATOM 871 O O . THR A 1 111 ? 14.945 -0.435 4.891 1 94.88 111 THR A O 1
ATOM 874 N N . GLY A 1 112 ? 13.062 0.794 4.562 1 93.31 112 GLY A N 1
ATOM 875 C CA . GLY A 1 112 ? 13.562 1.863 5.414 1 93.31 112 GLY A CA 1
ATOM 876 C C . GLY A 1 112 ? 12.578 3.01 5.57 1 93.31 112 GLY A C 1
ATOM 877 O O . GLY A 1 112 ? 11.453 2.936 5.082 1 93.31 112 GLY A O 1
ATOM 878 N N . HIS A 1 113 ? 13.086 4.012 6.305 1 93.12 113 HIS A N 1
ATOM 879 C CA . HIS A 1 113 ? 12.352 5.258 6.492 1 93.12 113 HIS A CA 1
ATOM 880 C C . HIS A 1 113 ? 12.391 6.113 5.23 1 93.12 113 HIS A C 1
ATOM 882 O O . HIS A 1 113 ? 13.469 6.391 4.699 1 93.12 113 HIS A O 1
ATOM 888 N N . LEU A 1 114 ? 11.211 6.52 4.789 1 94.62 114 LEU A N 1
ATOM 889 C CA . LEU A 1 114 ? 11.102 7.289 3.555 1 94.62 114 LEU A CA 1
ATOM 890 C C . LEU A 1 114 ? 11.438 8.758 3.799 1 94.62 114 LEU A C 1
ATOM 892 O O . LEU A 1 114 ? 10.797 9.414 4.617 1 94.62 114 LEU A O 1
ATOM 896 N N . LEU A 1 115 ? 12.391 9.227 3.072 1 91.56 115 LEU A N 1
ATOM 897 C CA . LEU A 1 115 ? 12.711 10.648 3.125 1 91.56 115 LEU A CA 1
ATOM 898 C C . LEU A 1 115 ? 11.961 11.422 2.043 1 91.56 115 LEU A C 1
ATOM 900 O O . LEU A 1 115 ? 11.641 12.594 2.221 1 91.56 115 LEU A O 1
ATOM 904 N N . GLY A 1 116 ? 11.75 10.758 0.924 1 94.25 116 GLY A N 1
ATOM 905 C CA . GLY A 1 116 ? 11.062 11.367 -0.202 1 94.25 116 GLY A CA 1
ATOM 906 C C . GLY A 1 116 ? 11.195 10.562 -1.485 1 94.25 116 GLY A C 1
ATOM 907 O O . GLY A 1 116 ? 11.945 9.586 -1.538 1 94.25 116 GLY A O 1
ATOM 908 N N . GLY A 1 117 ? 10.43 11.008 -2.473 1 97.19 117 GLY A N 1
ATOM 909 C CA . GLY A 1 117 ? 10.469 10.352 -3.768 1 97.19 117 GLY A CA 1
ATOM 910 C C . GLY A 1 117 ? 9.477 10.93 -4.762 1 97.19 117 GLY A C 1
ATOM 911 O O . GLY A 1 117 ? 8.578 11.672 -4.383 1 97.19 117 GLY A O 1
ATOM 912 N N . LYS A 1 118 ? 9.719 10.531 -5.961 1 98.12 118 LYS A N 1
ATOM 913 C CA . LYS A 1 118 ? 8.836 10.898 -7.066 1 98.12 118 LYS A CA 1
ATOM 914 C C . LYS A 1 118 ? 8.07 9.688 -7.586 1 98.12 118 LYS A C 1
ATOM 916 O O . LYS A 1 118 ? 8.656 8.633 -7.832 1 98.12 118 LYS A O 1
ATOM 921 N N . ILE A 1 119 ? 6.805 9.906 -7.805 1 95.88 119 ILE A N 1
ATOM 922 C CA . ILE A 1 119 ? 5.918 8.812 -8.18 1 95.88 119 ILE A CA 1
ATOM 923 C C . ILE A 1 119 ? 6.254 8.328 -9.586 1 95.88 119 ILE A C 1
ATOM 925 O O . ILE A 1 119 ? 6.496 9.141 -10.484 1 95.88 119 ILE A O 1
ATOM 929 N N . LEU A 1 120 ? 6.312 7.008 -9.68 1 92.88 120 LEU A N 1
ATOM 930 C CA . LEU A 1 120 ? 6.359 6.352 -10.984 1 92.88 120 LEU A CA 1
ATOM 931 C C . LEU A 1 120 ? 5.02 5.699 -11.305 1 92.88 120 LEU A C 1
ATOM 933 O O . LEU A 1 120 ? 4.578 4.789 -10.602 1 92.88 120 LEU A O 1
ATOM 937 N N . LEU A 1 121 ? 4.293 6.148 -12.391 1 88.56 121 LEU A N 1
ATOM 938 C CA . LEU A 1 121 ? 3.023 5.645 -12.906 1 88.56 121 LEU A CA 1
ATOM 939 C C . LEU A 1 121 ? 1.885 5.953 -11.938 1 88.56 121 LEU A C 1
ATOM 941 O O . LEU A 1 121 ? 1.084 6.855 -12.18 1 88.56 121 LEU A O 1
ATOM 945 N N . VAL A 1 122 ? 1.866 5.188 -10.734 1 91.12 122 VAL A N 1
ATOM 946 C CA . VAL A 1 122 ? 0.725 5.402 -9.852 1 91.12 122 VAL A CA 1
ATOM 947 C C . VAL A 1 122 ? 1.071 4.941 -8.438 1 91.12 122 VAL A C 1
ATOM 949 O O . VAL A 1 122 ? 1.779 3.949 -8.258 1 91.12 122 VAL A O 1
ATOM 952 N N . THR A 1 123 ? 0.576 5.586 -7.504 1 94.69 123 THR A N 1
ATOM 953 C CA . THR A 1 123 ? 0.537 5.16 -6.109 1 94.69 123 THR A CA 1
ATOM 954 C C . THR A 1 123 ? -0.861 5.344 -5.527 1 94.69 123 THR A C 1
ATOM 956 O O . THR A 1 123 ? -1.499 6.375 -5.746 1 94.69 123 THR A O 1
ATOM 959 N N . GLU A 1 124 ? -1.342 4.387 -4.82 1 96.25 124 GLU A N 1
ATOM 960 C CA . GLU A 1 124 ? -2.693 4.375 -4.27 1 96.25 124 GLU A CA 1
ATOM 961 C C . GLU A 1 124 ? -2.67 4.238 -2.748 1 96.25 124 GLU A C 1
ATOM 963 O O . GLU A 1 124 ? -2.018 3.344 -2.209 1 96.25 124 GLU A O 1
ATOM 968 N N . ILE A 1 125 ? -3.434 5.062 -2.086 1 95.88 125 ILE A N 1
ATOM 969 C CA . ILE A 1 125 ? -3.412 5.133 -0.629 1 95.88 125 ILE A CA 1
ATOM 970 C C . ILE A 1 125 ? -4.84 5.109 -0.089 1 95.88 125 ILE A C 1
ATOM 972 O O . ILE A 1 125 ? -5.73 5.766 -0.636 1 95.88 125 ILE A O 1
ATOM 976 N N . LEU A 1 126 ? -5.051 4.34 0.897 1 95.12 126 LEU A N 1
ATOM 977 C CA . LEU A 1 126 ? -6.18 4.5 1.808 1 95.12 126 LEU A CA 1
ATOM 978 C C . LEU A 1 126 ? -5.754 5.234 3.074 1 95.12 126 LEU A C 1
ATOM 980 O O . LEU A 1 126 ? -4.812 4.816 3.754 1 95.12 126 LEU A O 1
ATOM 984 N N . LEU A 1 127 ? -6.422 6.309 3.391 1 97.25 127 LEU A N 1
ATOM 985 C CA . LEU A 1 127 ? -6.023 7.176 4.492 1 97.25 127 LEU A CA 1
ATOM 986 C C . LEU A 1 127 ? -7.156 7.332 5.5 1 97.25 127 LEU A C 1
ATOM 988 O O . LEU A 1 127 ? -8.289 7.637 5.125 1 97.25 127 LEU A O 1
ATOM 992 N N . PHE A 1 128 ? -6.852 7.109 6.77 1 97.94 128 PHE A N 1
ATOM 993 C CA . PHE A 1 128 ? -7.801 7.305 7.855 1 97.94 128 PHE A CA 1
ATOM 994 C C . PHE A 1 128 ? -7.5 8.594 8.617 1 97.94 128 PHE A C 1
ATOM 996 O O . PHE A 1 128 ? -6.457 8.703 9.266 1 97.94 128 PHE A O 1
ATOM 1003 N N . GLU A 1 129 ? -8.414 9.469 8.547 1 98.06 129 GLU A N 1
ATOM 1004 C CA . GLU A 1 129 ? -8.305 10.672 9.359 1 98.06 129 GLU A CA 1
ATOM 1005 C C . GLU A 1 129 ? -8.469 10.359 10.844 1 98.06 129 GLU A C 1
ATOM 1007 O O . GLU A 1 129 ? -9.32 9.555 11.219 1 98.06 129 GLU A O 1
ATOM 1012 N N . VAL A 1 130 ? -7.652 10.969 11.625 1 97 130 VAL A N 1
ATOM 1013 C CA . VAL A 1 130 ? -7.801 10.867 13.078 1 97 130 VAL A CA 1
ATOM 1014 C C . VAL A 1 130 ? -8.336 12.188 13.633 1 97 130 VAL A C 1
ATOM 1016 O O . VAL A 1 130 ? -7.754 13.25 13.391 1 97 130 VAL A O 1
ATOM 1019 N N . LEU A 1 131 ? -9.383 12.062 14.383 1 96.69 131 LEU A N 1
ATOM 1020 C CA . LEU A 1 131 ? -9.992 13.266 14.93 1 96.69 131 LEU A CA 1
ATOM 1021 C C . LEU A 1 131 ? -9.43 13.578 16.312 1 96.69 131 LEU A C 1
ATOM 1023 O O . LEU A 1 131 ? -9.203 14.742 16.641 1 96.69 131 LEU A O 1
ATOM 1027 N N . GLU A 1 132 ? -9.242 12.555 17.125 1 95.38 132 GLU A N 1
ATOM 1028 C CA . GLU A 1 132 ? -8.742 12.664 18.484 1 95.38 132 GLU A CA 1
ATOM 1029 C C . GLU A 1 132 ? -8.023 11.391 18.922 1 95.38 132 GLU A C 1
ATOM 1031 O O . GLU A 1 132 ? -8.328 10.305 18.422 1 95.38 132 GLU A O 1
ATOM 1036 N N . PRO A 1 133 ? -7.121 11.477 19.828 1 95.25 133 PRO A N 1
ATOM 1037 C CA . PRO A 1 133 ? -6.566 12.711 20.391 1 95.25 133 PRO A CA 1
ATOM 1038 C C . PRO A 1 133 ? -5.629 13.43 19.422 1 95.25 133 PRO A C 1
ATOM 1040 O O . PRO A 1 133 ? -5.398 12.945 18.312 1 95.25 133 PRO A O 1
ATOM 1043 N N . THR A 1 134 ? -5.152 14.602 19.828 1 92.88 134 THR A N 1
ATOM 1044 C CA . THR A 1 134 ? -4.121 15.281 19.047 1 92.88 134 THR A CA 1
ATOM 1045 C C . THR A 1 134 ? -2.828 14.469 19.031 1 92.88 134 THR A C 1
ATOM 1047 O O . THR A 1 134 ? -2.369 14.008 20.094 1 92.88 134 THR A O 1
ATOM 1050 N N . MET A 1 135 ? -2.328 14.234 17.875 1 92.31 135 MET A N 1
ATOM 1051 C CA . MET A 1 135 ? -1.043 13.57 17.688 1 92.31 135 MET A CA 1
ATOM 1052 C C . MET A 1 135 ? 0.084 14.586 17.547 1 92.31 135 MET A C 1
ATOM 1054 O O . MET A 1 135 ? -0.01 15.5 16.719 1 92.31 135 MET A O 1
ATOM 1058 N N . MET A 1 136 ? 1.125 14.375 18.312 1 88.38 136 MET A N 1
ATOM 1059 C CA . MET A 1 136 ? 2.256 15.297 18.25 1 88.38 136 MET A CA 1
ATOM 1060 C C . MET A 1 136 ? 3.578 14.539 18.266 1 88.38 136 MET A C 1
ATOM 1062 O O . MET A 1 136 ? 3.732 13.562 19 1 88.38 136 MET A O 1
ATOM 1066 N N . ARG A 1 137 ? 4.441 14.945 17.375 1 87.19 137 ARG A N 1
ATOM 1067 C CA . ARG A 1 137 ? 5.789 14.383 17.406 1 87.19 137 ARG A CA 1
ATOM 1068 C C . ARG A 1 137 ? 6.738 15.281 18.188 1 87.19 137 ARG A C 1
ATOM 1070 O O . ARG A 1 137 ? 6.922 16.453 17.844 1 87.19 137 ARG A O 1
ATOM 1077 N N . VAL A 1 138 ? 7.27 14.758 19.188 1 80.62 138 VAL A N 1
ATOM 1078 C CA . VAL A 1 138 ? 8.148 15.508 20.078 1 80.62 138 VAL A CA 1
ATOM 1079 C C . VAL A 1 138 ? 9.547 14.898 20.047 1 80.62 138 VAL A C 1
ATOM 1081 O O . VAL A 1 138 ? 9.703 13.68 20.016 1 80.62 138 VAL A O 1
ATOM 1084 N N . THR A 1 139 ? 10.555 15.812 19.938 1 75.31 139 THR A N 1
ATOM 1085 C CA . THR A 1 139 ? 11.938 15.352 19.953 1 75.31 139 THR A CA 1
ATOM 1086 C C . THR A 1 139 ? 12.352 14.961 21.375 1 75.31 139 THR A C 1
ATOM 1088 O O . THR A 1 139 ? 12.445 15.82 22.25 1 75.31 139 THR A O 1
ATOM 1091 N N . GLU A 1 140 ? 12.391 13.703 21.719 1 68.5 140 GLU A N 1
ATOM 1092 C CA . GLU A 1 140 ? 12.875 13.281 23.016 1 68.5 140 GLU A CA 1
ATOM 1093 C C . GLU A 1 140 ? 14.344 12.867 22.953 1 68.5 140 GLU A C 1
ATOM 1095 O O . GLU A 1 140 ? 15.125 13.172 23.859 1 68.5 140 GLU A O 1
ATOM 1100 N N . VAL A 1 141 ? 14.672 12.102 21.922 1 64 141 VAL A N 1
ATOM 1101 C CA . VAL A 1 141 ? 16.062 11.703 21.703 1 64 141 VAL A CA 1
ATOM 1102 C C . VAL A 1 141 ? 16.531 12.227 20.359 1 64 141 VAL A C 1
ATOM 1104 O O . VAL A 1 141 ? 16.266 11.617 19.312 1 64 141 VAL A O 1
ATOM 1107 N N . PRO A 1 142 ? 17.156 13.352 20.359 1 63.47 142 PRO A N 1
ATOM 1108 C CA . PRO A 1 142 ? 17.594 13.867 19.062 1 63.47 142 PRO A CA 1
ATOM 1109 C C . PRO A 1 142 ? 18.406 12.844 18.266 1 63.47 142 PRO A C 1
ATOM 1111 O O . PRO A 1 142 ? 19.188 12.078 18.844 1 63.47 142 PRO A O 1
ATOM 1114 N N . PRO A 1 143 ? 18.047 12.672 17.047 1 62.88 143 PRO A N 1
ATOM 1115 C CA . PRO A 1 143 ? 17.094 13.477 16.281 1 62.88 143 PRO A CA 1
ATOM 1116 C C . PRO A 1 143 ? 15.75 12.789 16.078 1 62.88 143 PRO A C 1
ATOM 1118 O O . PRO A 1 143 ? 14.984 13.156 15.188 1 62.88 143 PRO A O 1
ATOM 1121 N N . PHE A 1 144 ? 15.578 11.844 17 1 68.69 144 PHE A N 1
ATOM 1122 C CA . PHE A 1 144 ? 14.398 11.016 16.781 1 68.69 144 PHE A CA 1
ATOM 1123 C C . PHE A 1 144 ? 13.164 11.633 17.438 1 68.69 144 PHE A C 1
ATOM 1125 O O . PHE A 1 144 ? 13.242 12.133 18.562 1 68.69 144 PHE A O 1
ATOM 1132 N N . ASN A 1 145 ? 12.125 11.789 16.641 1 75.69 145 ASN A N 1
ATOM 1133 C CA . ASN A 1 145 ? 10.836 12.219 17.172 1 75.69 145 ASN A CA 1
ATOM 1134 C C . ASN A 1 145 ? 9.945 11.031 17.516 1 75.69 145 ASN A C 1
ATOM 1136 O O . ASN A 1 145 ? 9.953 10.016 16.812 1 75.69 145 ASN A O 1
ATOM 1140 N N . VAL A 1 146 ? 9.297 11.219 18.688 1 80.25 146 VAL A N 1
ATOM 1141 C CA . VAL A 1 146 ? 8.359 10.188 19.141 1 80.25 146 VAL A CA 1
ATOM 1142 C C . VAL A 1 146 ? 6.93 10.719 19.031 1 80.25 146 VAL A C 1
ATOM 1144 O O . VAL A 1 146 ? 6.656 11.867 19.391 1 80.25 146 VAL A O 1
ATOM 1147 N N . LEU A 1 147 ? 6.023 9.914 18.547 1 85.75 147 LEU A N 1
ATOM 1148 C CA . LEU A 1 147 ? 4.617 10.281 18.438 1 85.75 147 LEU A CA 1
ATOM 1149 C C . LEU A 1 147 ? 3.924 10.172 19.797 1 85.75 147 LEU A C 1
ATOM 1151 O O . LEU A 1 147 ? 3.994 9.133 20.453 1 85.75 147 LEU A O 1
ATOM 1155 N N . LYS A 1 148 ? 3.342 11.195 20.172 1 85.75 148 LYS A N 1
ATOM 1156 C CA . LYS A 1 148 ? 2.586 11.25 21.422 1 85.75 148 LYS A CA 1
ATOM 1157 C C . LYS A 1 148 ? 1.128 11.625 21.156 1 85.75 148 LYS A C 1
ATOM 1159 O O . LYS A 1 148 ? 0.797 12.172 20.109 1 85.75 148 LYS A O 1
ATOM 1164 N N . TYR A 1 149 ? 0.333 11.281 22.156 1 89.5 149 TYR A N 1
ATOM 1165 C CA . TYR A 1 149 ? -1.098 11.562 22.094 1 89.5 149 TYR A CA 1
ATOM 1166 C C . TYR A 1 149 ? -1.516 12.492 23.234 1 89.5 149 TYR A C 1
ATOM 1168 O O . TYR A 1 149 ? -1.224 12.227 24.406 1 89.5 149 TYR A O 1
ATOM 1176 N N . VAL A 1 150 ? -2.074 13.586 22.797 1 83.19 150 VAL A N 1
ATOM 1177 C CA . VAL A 1 150 ? -2.463 14.594 23.781 1 83.19 150 VAL A CA 1
ATOM 1178 C C . VAL A 1 150 ? -3.979 14.773 23.766 1 83.19 150 VAL A C 1
ATOM 1180 O O . VAL A 1 150 ? -4.562 15.094 22.734 1 83.19 150 VAL A O 1
ATOM 1183 N N . ASN A 1 151 ? -4.652 14.344 24.844 1 75.31 151 ASN A N 1
ATOM 1184 C CA . ASN A 1 151 ? -6.09 14.547 24.984 1 75.31 151 ASN A CA 1
ATOM 1185 C C . ASN A 1 151 ? -6.418 15.984 25.391 1 75.31 151 ASN A C 1
ATOM 1187 O O . ASN A 1 151 ? -5.777 16.547 26.281 1 75.31 151 ASN A O 1
ATOM 1191 N N . GLU A 1 152 ? -7.145 16.609 24.438 1 60.31 152 GLU A N 1
ATOM 1192 C CA . GLU A 1 152 ? -7.602 17.906 24.938 1 60.31 152 GLU A CA 1
ATOM 1193 C C . GLU A 1 152 ? -8.711 17.734 25.969 1 60.31 152 GLU A C 1
ATOM 1195 O O . GLU A 1 152 ? -9.453 16.75 25.922 1 60.31 152 GLU A O 1
ATOM 1200 N N . MET B 1 1 ? -2.93 14.484 -8.617 1 89 1 MET B N 1
ATOM 1201 C CA . MET B 1 1 ? -3.428 13.656 -7.52 1 89 1 MET B CA 1
ATOM 1202 C C . MET B 1 1 ? -4.953 13.617 -7.516 1 89 1 MET B C 1
ATOM 1204 O O . MET B 1 1 ? -5.605 14.648 -7.691 1 89 1 MET B O 1
ATOM 1208 N N . LEU B 1 2 ? -5.516 12.492 -7.469 1 90.56 2 LEU B N 1
ATOM 1209 C CA . LEU B 1 2 ? -6.949 12.242 -7.355 1 90.56 2 LEU B CA 1
ATOM 1210 C C . LEU B 1 2 ? -7.297 11.688 -5.98 1 90.56 2 LEU B C 1
ATOM 1212 O O . LEU B 1 2 ? -6.578 10.844 -5.441 1 90.56 2 LEU B O 1
ATOM 1216 N N . SER B 1 3 ? -8.336 12.328 -5.379 1 94.06 3 SER B N 1
ATOM 1217 C CA . SER B 1 3 ? -8.727 11.82 -4.07 1 94.06 3 SER B CA 1
ATOM 1218 C C . SER B 1 3 ? -10.242 11.891 -3.881 1 94.06 3 SER B C 1
ATOM 1220 O O . SER B 1 3 ? -10.922 12.648 -4.574 1 94.06 3 SER B O 1
ATOM 1222 N N . SER B 1 4 ? -10.766 11.086 -3.057 1 95.44 4 SER B N 1
ATOM 1223 C CA . SER B 1 4 ? -12.172 11.125 -2.67 1 95.44 4 SER B CA 1
ATOM 1224 C C . SER B 1 4 ? -12.375 10.578 -1.261 1 95.44 4 SER B C 1
ATOM 1226 O O . SER B 1 4 ? -11.734 9.594 -0.874 1 95.44 4 SER B O 1
ATOM 1228 N N . GLU B 1 5 ? -13.289 11.234 -0.614 1 96.31 5 GLU B N 1
ATOM 1229 C CA . GLU B 1 5 ? -13.789 10.609 0.606 1 96.31 5 GLU B CA 1
ATOM 1230 C C . GLU B 1 5 ? -14.508 9.297 0.297 1 96.31 5 GLU B C 1
ATOM 1232 O O . GLU B 1 5 ? -15.273 9.219 -0.665 1 96.31 5 GLU B O 1
ATOM 1237 N N . MET B 1 6 ? -14.227 8.32 1.137 1 95.81 6 MET B N 1
ATOM 1238 C CA . MET B 1 6 ? -14.781 6.988 0.907 1 95.81 6 MET B CA 1
ATOM 1239 C C . MET B 1 6 ? -15.844 6.656 1.952 1 95.81 6 MET B C 1
ATOM 1241 O O . MET B 1 6 ? -15.719 7.043 3.115 1 95.81 6 MET B O 1
ATOM 1245 N N . LYS B 1 7 ? -16.812 5.969 1.474 1 96.81 7 LYS B N 1
ATOM 1246 C CA . LYS B 1 7 ? -17.734 5.273 2.377 1 96.81 7 LYS B CA 1
ATOM 1247 C C . LYS B 1 7 ? -17.406 3.783 2.441 1 96.81 7 LYS B C 1
ATOM 1249 O O . LYS B 1 7 ? -17.516 3.074 1.438 1 96.81 7 LYS B O 1
ATOM 1254 N N . LEU B 1 8 ? -17.047 3.369 3.596 1 96.94 8 LEU B N 1
ATOM 1255 C CA . LEU B 1 8 ? -16.719 1.957 3.777 1 96.94 8 LEU B CA 1
ATOM 1256 C C . LEU B 1 8 ? -17.984 1.153 4.094 1 96.94 8 LEU B C 1
ATOM 1258 O O . LEU B 1 8 ? -18.969 1.705 4.59 1 96.94 8 LEU B O 1
ATOM 1262 N N . GLY B 1 9 ? -17.953 -0.111 3.791 1 97.25 9 GLY B N 1
ATOM 1263 C CA . GLY B 1 9 ? -19.016 -1.047 4.086 1 97.25 9 GLY B CA 1
ATOM 1264 C C . GLY B 1 9 ? -18.594 -2.156 5.031 1 97.25 9 GLY B C 1
ATOM 1265 O O . GLY B 1 9 ? -18.078 -1.892 6.113 1 97.25 9 GLY B O 1
ATOM 1266 N N . ARG B 1 10 ? -18.906 -3.324 4.602 1 98.06 10 ARG B N 1
ATOM 1267 C CA . ARG B 1 10 ? -18.594 -4.492 5.414 1 98.06 10 ARG B CA 1
ATOM 1268 C C . ARG B 1 10 ? -17.094 -4.695 5.527 1 98.06 10 ARG B C 1
ATOM 1270 O O . ARG B 1 10 ? -16.328 -4.277 4.648 1 98.06 10 ARG B O 1
ATOM 1277 N N . VAL B 1 11 ? -16.656 -5.266 6.57 1 97.62 11 VAL B N 1
ATOM 1278 C CA . VAL B 1 11 ? -15.281 -5.703 6.789 1 97.62 11 VAL B CA 1
ATOM 1279 C C . VAL B 1 11 ? -15.234 -7.227 6.891 1 97.62 11 VAL B C 1
ATOM 1281 O O . VAL B 1 11 ? -16.047 -7.832 7.598 1 97.62 11 VAL B O 1
ATOM 1284 N N . PHE B 1 12 ? -14.289 -7.812 6.23 1 97.94 12 PHE B N 1
ATOM 1285 C CA . PHE B 1 12 ? -14.211 -9.266 6.203 1 97.94 12 PHE B CA 1
ATOM 1286 C C . PHE B 1 12 ? -12.836 -9.742 6.652 1 97.94 12 PHE B C 1
ATOM 1288 O O . PHE B 1 12 ? -11.82 -9.141 6.297 1 97.94 12 PHE B O 1
ATOM 1295 N N . GLY B 1 13 ? -12.773 -10.805 7.434 1 97.5 13 GLY B N 1
ATOM 1296 C CA . GLY B 1 13 ? -11.609 -11.664 7.535 1 97.5 13 GLY B CA 1
ATOM 1297 C C . GLY B 1 13 ? -11.648 -12.844 6.582 1 97.5 13 GLY B C 1
ATOM 1298 O O . GLY B 1 13 ? -12.625 -13.586 6.547 1 97.5 13 GLY B O 1
ATOM 1299 N N . VAL B 1 14 ? -10.664 -12.977 5.828 1 96.62 14 VAL B N 1
ATOM 1300 C CA . VAL B 1 14 ? -10.625 -14.039 4.828 1 96.62 14 VAL B CA 1
ATOM 1301 C C . VAL B 1 14 ? -9.383 -14.898 5.031 1 96.62 14 VAL B C 1
ATOM 1303 O O . VAL B 1 14 ? -8.266 -14.375 5.141 1 96.62 14 VAL B O 1
ATOM 1306 N N . THR B 1 15 ? -9.477 -16.172 5.086 1 98 15 THR B N 1
ATOM 1307 C CA . THR B 1 15 ? -8.359 -17.094 5.188 1 98 15 THR B CA 1
ATOM 1308 C C . THR B 1 15 ? -8.289 -17.984 3.951 1 98 15 THR B C 1
ATOM 1310 O O . THR B 1 15 ? -9.242 -18.719 3.645 1 98 15 THR B O 1
ATOM 1313 N N . PHE B 1 16 ? -7.191 -17.859 3.299 1 97.06 16 PHE B N 1
ATOM 1314 C CA 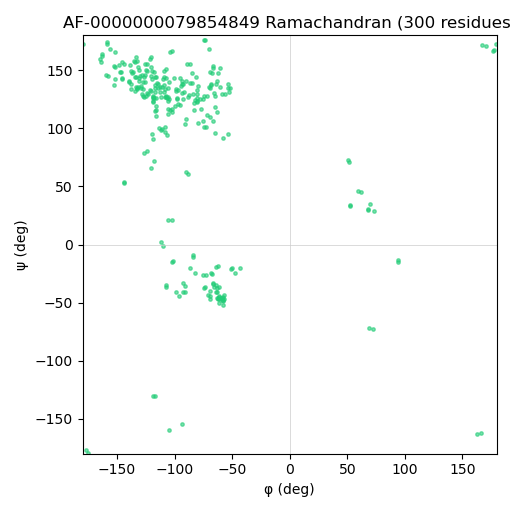. PHE B 1 16 ? -6.898 -18.766 2.189 1 97.06 16 PHE B CA 1
ATOM 1315 C C . PHE B 1 16 ? -6.273 -20.062 2.693 1 97.06 16 PHE B C 1
ATOM 1317 O O . PHE B 1 16 ? -5.457 -20.047 3.615 1 97.06 16 PHE B O 1
ATOM 1324 N N . GLU B 1 17 ? -6.594 -21.078 1.984 1 97.25 17 GLU B N 1
ATOM 1325 C CA . GLU B 1 17 ? -6.07 -22.391 2.377 1 97.25 17 GLU B CA 1
ATOM 1326 C C . GLU B 1 17 ? -4.926 -22.828 1.465 1 97.25 17 GLU B C 1
ATOM 1328 O O . GLU B 1 17 ? -4.77 -22.297 0.364 1 97.25 17 GLU B O 1
ATOM 1333 N N . ASP B 1 18 ? -4.258 -23.812 1.956 1 98.06 18 ASP B N 1
ATOM 1334 C CA . ASP B 1 18 ? -3.104 -24.344 1.234 1 98.06 18 ASP B CA 1
ATOM 1335 C C . ASP B 1 18 ? -3.494 -24.781 -0.172 1 98.06 18 ASP B C 1
ATOM 1337 O O . ASP B 1 18 ? -4.52 -25.453 -0.356 1 98.06 18 ASP B O 1
ATOM 1341 N N . GLY B 1 19 ? -2.717 -24.297 -1.111 1 98.12 19 GLY B N 1
ATOM 1342 C CA . GLY B 1 19 ? -2.889 -24.781 -2.477 1 98.12 19 GLY B CA 1
ATOM 1343 C C . GLY B 1 19 ? -3.812 -23.891 -3.299 1 98.12 19 GLY B C 1
ATOM 1344 O O . GLY B 1 19 ? -3.857 -24.016 -4.523 1 98.12 19 GLY B O 1
ATOM 1345 N N . GLU B 1 20 ? -4.539 -23.047 -2.754 1 97.88 20 GLU B N 1
ATOM 1346 C CA . GLU B 1 20 ? -5.441 -22.172 -3.494 1 97.88 20 GLU B CA 1
ATOM 1347 C C . GLU B 1 20 ? -4.664 -21.172 -4.348 1 97.88 20 GLU B C 1
ATOM 1349 O O . GLU B 1 20 ? -3.557 -20.766 -3.982 1 97.88 20 GLU B O 1
ATOM 1354 N N . ASP B 1 21 ? -5.242 -20.828 -5.461 1 97.69 21 ASP B N 1
ATOM 1355 C CA . ASP B 1 21 ? -4.746 -19.703 -6.242 1 97.69 21 ASP B CA 1
ATOM 1356 C C . ASP B 1 21 ? -5.234 -18.375 -5.66 1 97.69 21 ASP B C 1
ATOM 1358 O O . ASP B 1 21 ? -6.438 -18.188 -5.457 1 97.69 21 ASP B O 1
ATOM 1362 N N . PHE B 1 22 ? -4.348 -17.547 -5.406 1 96.44 22 PHE B N 1
ATOM 1363 C CA . PHE B 1 22 ? -4.676 -16.297 -4.73 1 96.44 22 PHE B CA 1
ATOM 1364 C C . PHE B 1 22 ? -5.711 -15.5 -5.523 1 96.44 22 PHE B C 1
ATOM 1366 O O . PHE B 1 22 ? -6.742 -15.102 -4.98 1 96.44 22 PHE B O 1
ATOM 1373 N N . MET B 1 23 ? -5.48 -15.273 -6.785 1 93.19 23 MET B N 1
ATOM 1374 C CA . MET B 1 23 ? -6.336 -14.422 -7.609 1 93.19 23 MET B CA 1
ATOM 1375 C C . MET B 1 23 ? -7.691 -15.078 -7.84 1 93.19 23 MET B C 1
ATOM 1377 O O . MET B 1 23 ? -8.727 -14.414 -7.77 1 93.19 23 MET B O 1
ATOM 1381 N N . GLU B 1 24 ? -7.703 -16.312 -8.133 1 93.75 24 GLU B N 1
ATOM 1382 C CA . GLU B 1 24 ? -8.953 -17.031 -8.352 1 93.75 24 GLU B CA 1
ATOM 1383 C C . GLU B 1 24 ? -9.828 -17.031 -7.102 1 93.75 24 GLU B C 1
ATOM 1385 O O . GLU B 1 24 ? -11.031 -16.781 -7.176 1 93.75 24 GLU B O 1
ATOM 1390 N N . SER B 1 25 ? -9.164 -17.344 -6 1 94.31 25 SER B N 1
ATOM 1391 C CA . SER B 1 25 ? -9.922 -17.375 -4.75 1 94.31 25 SER B CA 1
ATOM 1392 C C . SER B 1 25 ? -10.469 -16 -4.387 1 94.31 25 SER B C 1
ATOM 1394 O O . SER B 1 25 ? -11.594 -15.891 -3.896 1 94.31 25 SER B O 1
ATOM 1396 N N . LEU B 1 26 ? -9.695 -15.023 -4.586 1 92.56 26 LEU B N 1
ATOM 1397 C CA . LEU B 1 26 ? -10.148 -13.664 -4.305 1 92.56 26 LEU B CA 1
ATOM 1398 C C . LEU B 1 26 ? -11.336 -13.297 -5.191 1 92.56 26 LEU B C 1
ATOM 1400 O O . LEU B 1 26 ? -12.32 -12.734 -4.711 1 92.56 26 LEU B O 1
ATOM 1404 N N . THR B 1 27 ? -11.25 -13.562 -6.461 1 91.31 27 THR B N 1
ATOM 1405 C CA . THR B 1 27 ? -12.328 -13.297 -7.402 1 91.31 27 THR B CA 1
ATOM 1406 C C . THR B 1 27 ? -13.609 -14.016 -6.984 1 91.31 27 THR B C 1
ATOM 1408 O O . THR B 1 27 ? -14.695 -13.43 -6.996 1 91.31 27 THR B O 1
ATOM 1411 N N . LYS B 1 28 ? -13.453 -15.289 -6.648 1 93.38 28 LYS B N 1
ATOM 1412 C CA . LYS B 1 28 ? -14.594 -16.078 -6.176 1 93.38 28 LYS B CA 1
ATOM 1413 C C . LYS B 1 28 ? -15.227 -15.445 -4.938 1 93.38 28 LYS B C 1
ATOM 1415 O O . LYS B 1 28 ? -16.453 -15.344 -4.844 1 93.38 28 LYS B O 1
ATOM 1420 N N . PHE B 1 29 ? -14.398 -15.047 -4.02 1 94.94 29 PHE B N 1
ATOM 1421 C CA . PHE B 1 29 ? -14.875 -14.422 -2.795 1 94.94 29 PHE B CA 1
ATOM 1422 C C . PHE B 1 29 ? -15.688 -13.172 -3.111 1 94.94 29 PHE B C 1
ATOM 1424 O O . PHE B 1 29 ? -16.75 -12.953 -2.529 1 94.94 29 PHE B O 1
ATOM 1431 N N . PHE B 1 30 ? -15.172 -12.32 -4.004 1 93.94 30 PHE B N 1
ATOM 1432 C CA . PHE B 1 30 ? -15.867 -11.102 -4.402 1 93.94 30 PHE B CA 1
ATOM 1433 C C . PHE B 1 30 ? -17.25 -11.43 -4.973 1 93.94 30 PHE B C 1
ATOM 1435 O O . PHE B 1 30 ? -18.234 -10.812 -4.598 1 93.94 30 PHE B O 1
ATOM 1442 N N . LYS B 1 31 ? -17.312 -12.359 -5.852 1 93.44 31 LYS B N 1
ATOM 1443 C CA . LYS B 1 31 ? -18.562 -12.742 -6.488 1 93.44 31 LYS B CA 1
ATOM 1444 C C . LYS B 1 31 ? -19.562 -13.266 -5.461 1 93.44 31 LYS B C 1
ATOM 1446 O O . LYS B 1 31 ? -20.719 -12.844 -5.438 1 93.44 31 LYS B O 1
ATOM 1451 N N . GLU B 1 32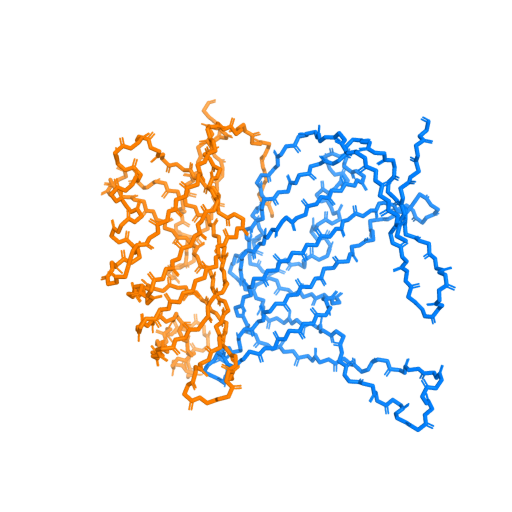 ? -19.125 -14.109 -4.574 1 95.88 32 GLU B N 1
ATOM 1452 C CA . GLU B 1 32 ? -20 -14.766 -3.6 1 95.88 32 GLU B CA 1
ATOM 1453 C C . GLU B 1 32 ? -20.562 -13.758 -2.598 1 95.88 32 GLU B C 1
ATOM 1455 O O . GLU B 1 32 ? -21.641 -13.961 -2.053 1 95.88 32 GLU B O 1
ATOM 1460 N N . ASN B 1 33 ? -19.859 -12.703 -2.418 1 96.25 33 ASN B N 1
ATOM 1461 C CA . ASN B 1 33 ? -20.281 -11.75 -1.41 1 96.25 33 ASN B CA 1
ATOM 1462 C C . ASN B 1 33 ? -20.781 -10.453 -2.047 1 96.25 33 ASN B C 1
ATOM 1464 O O . ASN B 1 33 ? -21.031 -9.469 -1.348 1 96.25 33 ASN B O 1
ATOM 1468 N N . ASN B 1 34 ? -20.75 -10.359 -3.348 1 94.62 34 ASN B N 1
ATOM 1469 C CA . ASN B 1 34 ? -21.219 -9.195 -4.102 1 94.62 34 ASN B CA 1
ATOM 1470 C C . ASN B 1 34 ? -20.422 -7.945 -3.762 1 94.62 34 ASN B C 1
ATOM 1472 O O . ASN B 1 34 ? -21 -6.898 -3.461 1 94.62 34 ASN B O 1
ATOM 1476 N N . ILE B 1 35 ? -19.125 -8.133 -3.725 1 95.25 35 ILE B N 1
ATOM 1477 C CA . ILE B 1 35 ? -18.203 -7.02 -3.514 1 95.25 35 ILE B CA 1
ATOM 1478 C C . ILE B 1 35 ? -17.672 -6.527 -4.859 1 95.25 35 ILE B C 1
ATOM 1480 O O . ILE B 1 35 ? -17.219 -7.324 -5.688 1 95.25 35 ILE B O 1
ATOM 1484 N N . LYS B 1 36 ? -17.672 -5.254 -5.066 1 93.38 36 LYS B N 1
ATOM 1485 C CA . LYS B 1 36 ? -17.203 -4.691 -6.328 1 93.38 36 LYS B CA 1
ATOM 1486 C C . LYS B 1 36 ? -15.844 -4.012 -6.145 1 93.38 36 LYS B C 1
ATOM 1488 O O . LYS B 1 36 ? -15.055 -3.939 -7.086 1 93.38 36 LYS B O 1
ATOM 1493 N N . GLN B 1 37 ? -15.664 -3.42 -5.094 1 96.12 37 GLN B N 1
ATOM 1494 C CA . GLN B 1 37 ? -14.43 -2.684 -4.816 1 96.12 37 GLN B CA 1
ATOM 1495 C C . GLN B 1 37 ? -14.07 -2.752 -3.334 1 96.12 37 GLN B C 1
ATOM 1497 O O . GLN B 1 37 ? -14.953 -2.854 -2.48 1 96.12 37 GLN B O 1
ATOM 1502 N N . ALA B 1 38 ? -12.781 -2.729 -3.098 1 97.44 38 ALA B N 1
ATOM 1503 C CA . ALA B 1 38 ? -12.297 -2.928 -1.732 1 97.44 38 ALA B CA 1
ATOM 1504 C C . ALA B 1 38 ? -10.852 -2.467 -1.588 1 97.44 38 ALA B C 1
ATOM 1506 O O . ALA B 1 38 ? -10.164 -2.227 -2.584 1 97.44 38 ALA B O 1
ATOM 1507 N N . TYR B 1 39 ? -10.445 -2.268 -0.393 1 97.06 39 TYR B N 1
ATOM 1508 C CA . TYR B 1 39 ? -9.047 -2.117 -0.003 1 97.06 39 TYR B CA 1
ATOM 1509 C C . TYR B 1 39 ? -8.609 -3.262 0.905 1 97.06 39 TYR B C 1
ATOM 1511 O O . TYR B 1 39 ? -9.359 -3.678 1.794 1 97.06 39 TYR B O 1
ATOM 1519 N N . ILE B 1 40 ? -7.449 -3.729 0.679 1 97.5 40 ILE B N 1
ATOM 1520 C CA . ILE B 1 40 ? -6.75 -4.645 1.573 1 97.5 40 ILE B CA 1
ATOM 1521 C C . ILE B 1 40 ? -5.562 -3.93 2.217 1 97.5 40 ILE B C 1
ATOM 1523 O O . ILE B 1 40 ? -4.492 -3.82 1.612 1 97.5 40 ILE B O 1
ATOM 1527 N N . PRO B 1 41 ? -5.754 -3.502 3.408 1 96.69 41 PRO B N 1
ATOM 1528 C CA . PRO B 1 41 ? -4.645 -2.785 4.039 1 96.69 41 PRO B CA 1
ATOM 1529 C C . PRO B 1 41 ? -3.416 -3.666 4.25 1 96.69 41 PRO B C 1
ATOM 1531 O O . PRO B 1 41 ? -2.285 -3.172 4.219 1 96.69 41 PRO B O 1
ATOM 1534 N N . SER B 1 42 ? -3.705 -4.902 4.531 1 95.5 42 SER B N 1
ATOM 1535 C CA . SER B 1 42 ? -2.59 -5.832 4.672 1 95.5 42 SER B CA 1
ATOM 1536 C C . SER B 1 42 ? -3.062 -7.277 4.602 1 95.5 42 SER B C 1
ATOM 1538 O O . SER B 1 42 ? -4.234 -7.566 4.852 1 95.5 42 SER B O 1
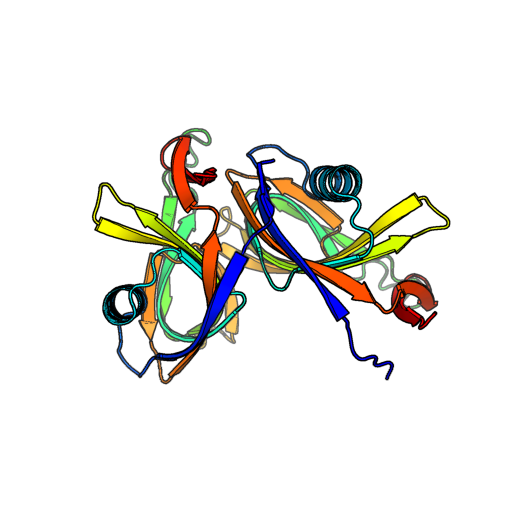ATOM 1540 N N . PHE B 1 43 ? -2.18 -8.078 4.27 1 96.25 43 PHE B N 1
ATOM 1541 C CA . PHE B 1 43 ? -2.35 -9.516 4.445 1 96.25 43 PHE B CA 1
ATOM 1542 C C . PHE B 1 43 ? -1.011 -10.188 4.723 1 96.25 43 PHE B C 1
ATOM 1544 O O . PHE B 1 43 ? 0.046 -9.641 4.402 1 96.25 43 PHE B O 1
ATOM 1551 N N . VAL B 1 44 ? -1.051 -11.328 5.402 1 97.75 44 VAL B N 1
ATOM 1552 C CA . VAL B 1 44 ? 0.131 -12.117 5.738 1 97.75 44 VAL B CA 1
ATOM 1553 C C . VAL B 1 44 ? -0.06 -13.555 5.27 1 97.75 44 VAL B C 1
ATOM 1555 O O . VAL B 1 44 ? -1.166 -14.094 5.34 1 97.75 44 VAL B O 1
ATOM 1558 N N . GLY B 1 45 ? 1.023 -14.117 4.84 1 97.19 45 GLY B N 1
ATOM 1559 C CA . GLY B 1 45 ? 0.961 -15.523 4.461 1 97.19 45 GLY B CA 1
ATOM 1560 C C . GLY B 1 45 ? 2.17 -15.984 3.67 1 97.19 45 GLY B C 1
ATOM 1561 O O . GLY B 1 45 ? 3.248 -15.391 3.775 1 97.19 45 GLY B O 1
ATOM 1562 N N . GLY B 1 46 ? 1.954 -17.156 2.994 1 97.5 46 GLY B N 1
ATOM 1563 C CA . GLY B 1 46 ? 3.008 -17.719 2.164 1 97.5 46 GLY B CA 1
ATOM 1564 C C . GLY B 1 46 ? 2.523 -18.141 0.79 1 97.5 46 GLY B C 1
ATOM 1565 O O . GLY B 1 46 ? 1.321 -18.312 0.575 1 97.5 46 GLY B O 1
ATOM 1566 N N . PHE B 1 47 ? 3.451 -18.203 -0.049 1 98.5 47 PHE B N 1
ATOM 1567 C CA . PHE B 1 47 ? 3.197 -18.703 -1.394 1 98.5 47 PHE B CA 1
ATOM 1568 C C . PHE B 1 47 ? 4.172 -19.812 -1.749 1 98.5 47 PHE B C 1
ATOM 1570 O O . PHE B 1 47 ? 5.375 -19.703 -1.503 1 98.5 47 PHE B O 1
ATOM 1577 N N . SER B 1 48 ? 3.67 -20.891 -2.293 1 98.62 48 SER B N 1
ATOM 1578 C CA . SER B 1 48 ? 4.539 -21.938 -2.816 1 98.62 48 SER B CA 1
ATOM 1579 C C . SER B 1 48 ? 5.203 -21.516 -4.117 1 98.62 48 SER B C 1
ATOM 1581 O O . SER B 1 48 ? 6.34 -21.906 -4.398 1 98.62 48 SER B O 1
ATOM 1583 N N . GLU B 1 49 ? 4.504 -20.797 -4.949 1 98.31 49 GLU B N 1
ATOM 1584 C CA . GLU B 1 49 ? 4.961 -20.125 -6.16 1 98.31 49 GLU B CA 1
ATOM 1585 C C . GLU B 1 49 ? 4.32 -18.75 -6.297 1 98.31 49 GLU B C 1
ATOM 1587 O O . GLU B 1 49 ? 3.146 -18.562 -5.973 1 98.31 49 GLU B O 1
ATOM 1592 N N . ILE B 1 50 ? 5.09 -17.812 -6.723 1 97.12 50 ILE B N 1
ATOM 1593 C CA . ILE B 1 50 ? 4.578 -16.453 -6.887 1 97.12 50 ILE B CA 1
ATOM 1594 C C . ILE B 1 50 ? 5.246 -15.797 -8.086 1 97.12 50 ILE B C 1
ATOM 1596 O O . ILE B 1 50 ? 6.414 -16.078 -8.391 1 97.12 50 ILE B O 1
ATOM 1600 N N . LYS B 1 51 ? 4.523 -15.039 -8.797 1 95.69 51 LYS B N 1
ATOM 1601 C CA . LYS B 1 51 ? 5.008 -14.25 -9.93 1 95.69 51 LYS B CA 1
ATOM 1602 C C . LYS B 1 51 ? 4.82 -12.758 -9.68 1 95.69 51 LYS B C 1
ATOM 1604 O O . LYS B 1 51 ? 3.723 -12.312 -9.336 1 95.69 51 LYS B O 1
ATOM 1609 N N . LEU B 1 52 ? 5.895 -11.992 -9.812 1 94.31 52 LEU B N 1
ATOM 1610 C CA . LEU B 1 52 ? 5.887 -10.539 -9.656 1 94.31 52 LEU B CA 1
ATOM 1611 C C . LEU B 1 52 ? 6.25 -9.844 -10.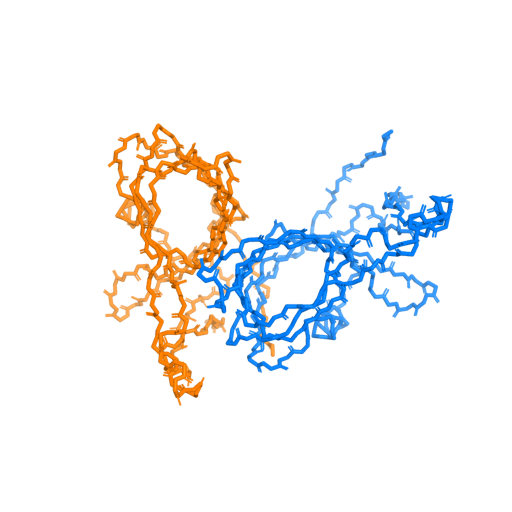961 1 94.31 52 LEU B C 1
ATOM 1613 O O . LEU B 1 52 ? 7.02 -10.383 -11.758 1 94.31 52 LEU B O 1
ATOM 1617 N N . VAL B 1 53 ? 5.543 -8.68 -11.117 1 84 53 VAL B N 1
ATOM 1618 C CA . VAL B 1 53 ? 5.949 -7.887 -12.266 1 84 53 VAL B CA 1
ATOM 1619 C C . VAL B 1 53 ? 7.398 -7.426 -12.094 1 84 53 VAL B C 1
ATOM 1621 O O . VAL B 1 53 ? 7.75 -6.848 -11.062 1 84 53 VAL B O 1
ATOM 1624 N N . GLY B 1 54 ? 8.336 -7.906 -12.953 1 65.69 54 GLY B N 1
ATOM 1625 C CA . GLY B 1 54 ? 9.781 -7.816 -12.852 1 65.69 54 GLY B CA 1
ATOM 1626 C C . GLY B 1 54 ? 10.359 -6.625 -13.594 1 65.69 54 GLY B C 1
ATOM 1627 O O . GLY B 1 54 ? 9.648 -5.66 -13.875 1 65.69 54 GLY B O 1
ATOM 1628 N N . THR B 1 55 ? 11.664 -6.883 -13.953 1 57.44 55 THR B N 1
ATOM 1629 C CA . THR B 1 55 ? 12.742 -6.07 -14.508 1 57.44 55 THR B CA 1
ATOM 1630 C C . THR B 1 55 ? 12.375 -5.555 -15.891 1 57.44 55 THR B C 1
ATOM 1632 O O . THR B 1 55 ? 11.477 -6.086 -16.547 1 57.44 55 THR B O 1
ATOM 1635 N N . TRP B 1 56 ? 12.812 -4.398 -15.914 1 53.84 56 TRP B N 1
ATOM 1636 C CA . TRP B 1 56 ? 12.82 -3.791 -17.234 1 53.84 56 TRP B CA 1
ATOM 1637 C C . TRP B 1 56 ? 13.562 -4.68 -18.234 1 53.84 56 TRP B C 1
ATOM 1639 O O . TRP B 1 56 ? 14.727 -5.023 -18.016 1 53.84 56 TRP B O 1
ATOM 1649 N N . GLU B 1 57 ? 12.828 -5.445 -18.906 1 54.75 57 GLU B N 1
ATOM 1650 C CA . GLU B 1 57 ? 13.602 -6.215 -19.875 1 54.75 57 GLU B CA 1
ATOM 1651 C C . GLU B 1 57 ? 14.148 -5.316 -20.984 1 54.75 57 GLU B C 1
ATOM 1653 O O . GLU B 1 57 ? 15.211 -5.59 -21.547 1 54.75 57 GLU B O 1
ATOM 1658 N N . ASN B 1 58 ? 13.289 -4.477 -21.5 1 51.22 58 ASN B N 1
ATOM 1659 C CA . ASN B 1 58 ? 13.859 -3.814 -22.656 1 51.22 58 ASN B CA 1
ATOM 1660 C C . ASN B 1 58 ? 14.586 -2.525 -22.281 1 51.22 58 ASN B C 1
ATOM 1662 O O . ASN B 1 58 ? 14.016 -1.438 -22.375 1 51.22 58 ASN B O 1
ATOM 1666 N N . LEU B 1 59 ? 15.602 -2.734 -21.5 1 49.28 59 LEU B N 1
ATOM 1667 C CA . LEU B 1 59 ? 16.484 -1.635 -21.109 1 49.28 59 LEU B CA 1
ATOM 1668 C C . LEU B 1 59 ? 16.797 -0.747 -22.312 1 49.28 59 LEU B C 1
ATOM 1670 O O . LEU B 1 59 ? 17.266 0.379 -22.156 1 49.28 59 LEU B O 1
ATOM 1674 N N . GLU B 1 60 ? 16.594 -1.329 -23.406 1 51.97 60 GLU B N 1
ATOM 1675 C CA . GLU B 1 60 ? 17.016 -0.541 -24.562 1 51.97 60 GLU B CA 1
ATOM 1676 C C . GLU B 1 60 ? 16.031 0.593 -24.844 1 51.97 60 GLU B C 1
ATOM 1678 O O . GLU B 1 60 ? 16.391 1.583 -25.484 1 51.97 60 GLU B O 1
ATOM 1683 N N . ASP B 1 61 ? 14.773 0.346 -24.406 1 51.69 61 ASP B N 1
ATOM 1684 C CA . ASP B 1 61 ? 13.82 1.438 -24.609 1 51.69 61 ASP B CA 1
ATOM 1685 C C . ASP B 1 61 ? 13.133 1.812 -23.312 1 51.69 61 ASP B C 1
ATOM 1687 O O . ASP B 1 61 ? 12.047 1.312 -23.016 1 51.69 61 ASP B O 1
ATOM 1691 N N . PRO B 1 62 ? 13.836 2.562 -22.5 1 52 62 PRO B N 1
ATOM 1692 C CA . PRO B 1 62 ? 13.367 2.932 -21.172 1 52 62 PRO B CA 1
ATOM 1693 C C . PRO B 1 62 ? 11.953 3.5 -21.172 1 52 62 PRO B C 1
ATOM 1695 O O . PRO B 1 62 ? 11.273 3.471 -20.141 1 52 62 PRO B O 1
ATOM 1698 N N . ASP B 1 63 ? 11.531 3.982 -22.406 1 52.25 63 ASP B N 1
ATOM 1699 C CA . ASP B 1 63 ? 10.227 4.613 -22.516 1 52.25 63 ASP B CA 1
ATOM 1700 C C . ASP B 1 63 ? 9.133 3.572 -22.766 1 52.25 63 ASP B C 1
ATOM 1702 O O . ASP B 1 63 ? 7.941 3.871 -22.641 1 52.25 63 ASP B O 1
ATOM 1706 N N . ASN B 1 64 ? 9.531 2.453 -23.219 1 52.12 64 ASN B N 1
ATOM 1707 C CA . ASN B 1 64 ? 8.602 1.358 -23.484 1 52.12 64 ASN B CA 1
ATOM 1708 C C . ASN B 1 64 ? 8.953 0.121 -22.656 1 52.12 64 ASN B C 1
ATOM 1710 O O . ASN B 1 64 ? 9.461 -0.864 -23.188 1 52.12 64 ASN B O 1
ATOM 1714 N N . PRO B 1 65 ? 8.812 0.272 -21.375 1 51.31 65 PRO B N 1
ATOM 1715 C CA . PRO B 1 65 ? 9.328 -0.786 -20.5 1 51.31 65 PRO B CA 1
ATOM 1716 C C . PRO B 1 65 ? 8.57 -2.104 -20.656 1 51.31 65 PRO B C 1
ATOM 1718 O O . PRO B 1 65 ? 7.348 -2.105 -20.812 1 51.31 65 PRO B O 1
ATOM 1721 N N . ILE B 1 66 ? 9.195 -3.096 -21.312 1 56.34 66 ILE B N 1
ATOM 1722 C CA . ILE B 1 66 ? 8.664 -4.453 -21.25 1 56.34 66 ILE B CA 1
ATOM 1723 C C . ILE B 1 66 ? 8.922 -5.031 -19.859 1 56.34 66 ILE B C 1
ATOM 1725 O O . ILE B 1 66 ? 10.047 -4.984 -19.359 1 56.34 66 ILE B O 1
ATOM 1729 N N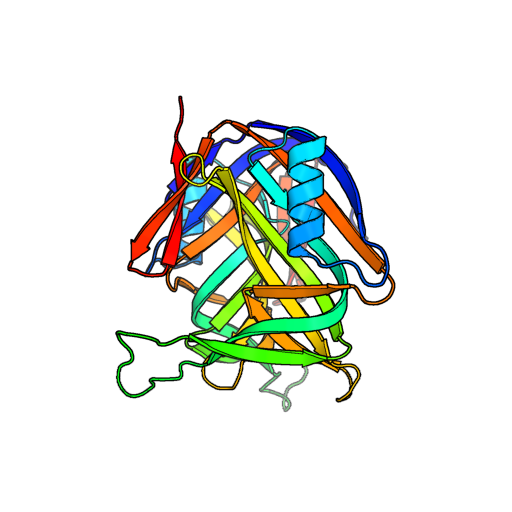 . PHE B 1 67 ? 7.883 -5.223 -19.125 1 60.44 67 PHE B N 1
ATOM 1730 C CA . PHE B 1 67 ? 8.008 -5.695 -17.766 1 60.44 67 PHE B CA 1
ATOM 1731 C C . PHE B 1 67 ? 8.227 -7.203 -17.719 1 60.44 67 PHE B C 1
ATOM 1733 O O . PHE B 1 67 ? 7.43 -7.969 -18.266 1 60.44 67 PHE B O 1
ATOM 1740 N N . GLY B 1 68 ? 9.508 -7.492 -17.438 1 77.69 68 GLY B N 1
ATOM 1741 C CA . GLY B 1 68 ? 9.727 -8.898 -17.172 1 77.69 68 GLY B CA 1
ATOM 1742 C C . GLY B 1 68 ? 9.109 -9.359 -15.852 1 77.69 68 GLY B C 1
ATOM 1743 O O . GLY B 1 68 ? 8.445 -8.578 -15.172 1 77.69 68 GLY B O 1
ATOM 1744 N N . GLN B 1 69 ? 9.078 -10.688 -15.703 1 85.5 69 GLN B N 1
ATOM 1745 C CA . GLN B 1 69 ? 8.523 -11.297 -14.5 1 85.5 69 GLN B CA 1
ATOM 1746 C C . GLN B 1 69 ? 9.617 -11.938 -13.648 1 85.5 69 GLN B C 1
ATOM 1748 O O . GLN B 1 69 ? 10.625 -12.406 -14.18 1 85.5 69 GLN B O 1
ATOM 1753 N N . VAL B 1 70 ? 9.477 -11.836 -12.359 1 90.38 70 VAL B N 1
ATOM 1754 C CA . VAL B 1 70 ? 10.289 -12.57 -11.391 1 90.38 70 VAL B CA 1
ATOM 1755 C C . VAL B 1 70 ? 9.461 -13.695 -10.766 1 90.38 70 VAL B C 1
ATOM 1757 O O . VAL B 1 70 ? 8.352 -13.461 -10.281 1 90.38 70 VAL B O 1
ATOM 1760 N N . GLU B 1 71 ? 9.984 -14.828 -10.914 1 94.62 71 GLU B N 1
ATOM 1761 C CA . GLU B 1 71 ? 9.32 -15.984 -10.328 1 94.62 71 GLU B CA 1
ATOM 1762 C C . GLU B 1 71 ? 10.078 -16.5 -9.102 1 94.62 71 GLU B C 1
ATOM 1764 O O . GLU B 1 71 ? 11.289 -16.719 -9.172 1 94.62 71 GLU B O 1
ATOM 1769 N N . LEU B 1 72 ? 9.391 -16.641 -7.98 1 95.94 72 LEU B N 1
ATOM 1770 C CA . LEU B 1 72 ? 9.969 -17.125 -6.734 1 95.94 72 LEU B CA 1
ATOM 1771 C C . LEU B 1 72 ? 9.18 -18.312 -6.195 1 95.94 72 LEU B C 1
ATOM 1773 O O . LEU B 1 72 ? 8.008 -18.484 -6.543 1 95.94 72 LEU B O 1
ATOM 1777 N N . GLU B 1 73 ? 9.844 -19.109 -5.41 1 97.38 73 GLU B N 1
ATOM 1778 C CA . GLU B 1 73 ? 9.195 -20.234 -4.758 1 97.38 73 GLU B CA 1
ATOM 1779 C C . GLU B 1 73 ? 9.383 -20.188 -3.244 1 97.38 73 GLU B C 1
ATOM 1781 O O . GLU B 1 73 ? 10.383 -19.656 -2.754 1 97.38 73 GLU B O 1
ATOM 1786 N N . ARG B 1 74 ? 8.352 -20.75 -2.549 1 97.81 74 ARG B N 1
ATOM 1787 C CA . ARG B 1 74 ? 8.383 -20.938 -1.102 1 97.81 74 ARG B CA 1
ATOM 1788 C C . ARG B 1 74 ? 8.781 -19.641 -0.391 1 97.81 74 ARG B C 1
ATOM 1790 O O . ARG B 1 74 ? 9.836 -19.578 0.241 1 97.81 74 ARG B O 1
ATOM 1797 N N . VAL B 1 75 ? 7.891 -18.734 -0.381 1 98.12 75 VAL B N 1
ATOM 1798 C CA . VAL B 1 75 ? 8.18 -17.422 0.187 1 98.12 75 VAL B CA 1
ATOM 1799 C C . VAL B 1 75 ? 7.219 -17.141 1.341 1 98.12 75 VAL B C 1
ATOM 1801 O O . VAL B 1 75 ? 6.121 -17.703 1.396 1 98.12 75 VAL B O 1
ATOM 1804 N N . GLU B 1 76 ? 7.605 -16.344 2.281 1 98 76 GLU B N 1
ATOM 1805 C CA . GLU B 1 76 ? 6.773 -15.633 3.248 1 98 76 GLU B CA 1
ATOM 1806 C C . GLU B 1 76 ? 6.445 -14.227 2.766 1 98 76 GLU B C 1
ATOM 1808 O O . GLU B 1 76 ? 7.309 -13.531 2.223 1 98 76 GLU B O 1
ATOM 1813 N N . ALA B 1 77 ? 5.168 -13.867 2.953 1 97.81 77 ALA B N 1
ATOM 1814 C CA . ALA B 1 77 ? 4.758 -12.641 2.27 1 97.81 77 ALA B CA 1
ATOM 1815 C C . ALA B 1 77 ? 3.949 -11.734 3.195 1 97.81 77 ALA B C 1
ATOM 1817 O O . ALA B 1 77 ? 3.219 -12.227 4.062 1 97.81 77 ALA B O 1
ATOM 1818 N N . LEU B 1 78 ? 4.113 -10.5 3.068 1 97.75 78 LEU B N 1
ATOM 1819 C CA . LEU B 1 78 ? 3.195 -9.43 3.455 1 97.75 78 LEU B CA 1
ATOM 1820 C C . LEU B 1 78 ? 2.742 -8.633 2.234 1 97.75 78 LEU B C 1
ATOM 1822 O O . LEU B 1 78 ? 3.529 -8.398 1.316 1 97.75 78 LEU B O 1
ATOM 1826 N N . GLY B 1 79 ? 1.499 -8.203 2.248 1 97.88 79 GLY B N 1
ATOM 1827 C CA . GLY B 1 79 ? 1.042 -7.457 1.089 1 97.88 79 GLY B CA 1
ATOM 1828 C C . GLY B 1 79 ? -0.161 -6.578 1.382 1 97.88 79 GLY B C 1
ATOM 1829 O O . GLY B 1 79 ? -0.678 -6.578 2.502 1 97.88 79 GLY B O 1
ATOM 1830 N N . CYS B 1 80 ? -0.507 -5.793 0.437 1 98 80 CYS B N 1
ATOM 1831 C CA . CYS B 1 80 ? -1.676 -4.918 0.444 1 98 80 CYS B CA 1
ATOM 1832 C C . CYS B 1 80 ? -2.113 -4.582 -0.977 1 98 80 CYS B C 1
ATOM 1834 O O . CYS B 1 80 ? -1.421 -4.918 -1.94 1 98 80 CYS B O 1
ATOM 1836 N N . GLY B 1 81 ? -3.32 -3.988 -1.068 1 97.06 81 GLY B N 1
ATOM 1837 C CA . GLY B 1 81 ? -3.756 -3.676 -2.42 1 97.06 81 GLY B CA 1
ATOM 1838 C C . GLY B 1 81 ? -5.129 -3.035 -2.471 1 97.06 81 GLY B C 1
ATOM 1839 O O . GLY B 1 81 ? -5.77 -2.838 -1.435 1 97.06 81 GLY B O 1
ATOM 1840 N N . THR B 1 82 ? -5.426 -2.625 -3.662 1 96.25 82 THR B N 1
ATOM 1841 C CA . THR B 1 82 ? -6.734 -2.08 -4.008 1 96.25 82 THR B CA 1
ATOM 1842 C C . THR B 1 82 ? -7.398 -2.918 -5.098 1 96.25 82 THR B C 1
ATOM 1844 O O . THR B 1 82 ? -6.727 -3.402 -6.012 1 96.25 82 THR B O 1
ATOM 1847 N N . LEU B 1 83 ? -8.656 -3.045 -4.941 1 94.69 83 LEU B N 1
ATOM 1848 C CA . LEU B 1 83 ? -9.445 -3.84 -5.879 1 94.69 83 LEU B CA 1
ATOM 1849 C C . LEU B 1 83 ? -10.586 -3.02 -6.465 1 94.69 83 LEU B C 1
ATOM 1851 O O . LEU B 1 83 ? -11.344 -2.385 -5.723 1 94.69 83 LEU B O 1
ATOM 1855 N N . ALA B 1 84 ? -10.672 -3.01 -7.723 1 93.25 84 ALA B N 1
ATOM 1856 C CA . ALA B 1 84 ? -11.766 -2.334 -8.406 1 93.25 84 ALA B CA 1
ATOM 1857 C C . ALA B 1 84 ? -12.422 -3.254 -9.438 1 93.25 84 ALA B C 1
ATOM 1859 O O . ALA B 1 84 ? -11.742 -4.055 -10.086 1 93.25 84 ALA B O 1
ATOM 1860 N N . TYR B 1 85 ? -13.602 -3.123 -9.57 1 85.81 85 TYR B N 1
ATOM 1861 C CA . TYR B 1 85 ? -14.352 -3.922 -10.539 1 85.81 85 TYR B CA 1
ATOM 1862 C C . TYR B 1 85 ? -14.352 -3.258 -11.906 1 85.81 85 TYR B C 1
ATOM 1864 O O . TYR B 1 85 ? -14.562 -2.047 -12.016 1 85.81 85 TYR B O 1
ATOM 1872 N N . ASP B 1 86 ? -13.984 -4.066 -12.883 1 82.75 86 ASP B N 1
ATOM 1873 C CA . ASP B 1 86 ? -14.141 -3.629 -14.266 1 82.75 86 ASP B CA 1
ATOM 1874 C C . ASP B 1 86 ? -15.508 -4.039 -14.812 1 82.75 86 ASP B C 1
ATOM 1876 O O . ASP B 1 86 ? -15.711 -5.199 -15.172 1 82.75 86 ASP B O 1
ATOM 1880 N N . GLU B 1 87 ? -16.328 -3.123 -14.969 1 78.25 87 GLU B N 1
ATOM 1881 C CA . GLU B 1 87 ? -17.688 -3.414 -15.414 1 78.25 87 GLU B CA 1
ATOM 1882 C C . GLU B 1 87 ? -17.688 -3.977 -16.844 1 78.25 87 GLU B C 1
ATOM 1884 O O . GLU B 1 87 ? -18.516 -4.832 -17.172 1 78.25 87 GLU B O 1
ATOM 1889 N N . ARG B 1 88 ? -16.812 -3.479 -17.656 1 78.88 88 ARG B N 1
ATOM 1890 C CA . ARG B 1 88 ? -16.766 -3.906 -19.047 1 78.88 88 ARG B CA 1
ATOM 1891 C C . ARG B 1 88 ? -16.344 -5.367 -19.172 1 78.88 88 ARG B C 1
ATOM 1893 O O . ARG B 1 88 ? -16.891 -6.113 -19.984 1 78.88 88 ARG B O 1
ATOM 1900 N N . LYS B 1 89 ? -15.484 -5.77 -18.281 1 78.12 89 LYS B N 1
ATOM 1901 C CA . LYS B 1 89 ? -14.93 -7.117 -18.344 1 78.12 89 LYS B CA 1
ATOM 1902 C C . LYS B 1 89 ? -15.609 -8.039 -17.344 1 78.12 89 LYS B C 1
ATOM 1904 O O . LYS B 1 89 ? -15.477 -9.266 -17.422 1 78.12 89 LYS B O 1
ATOM 1909 N N . GLY B 1 90 ? -16.312 -7.488 -16.453 1 77.94 90 GLY B N 1
ATOM 1910 C CA . GLY B 1 90 ? -17.016 -8.266 -15.43 1 77.94 90 GLY B CA 1
ATOM 1911 C C . GLY B 1 90 ? -16.062 -8.945 -14.453 1 77.94 90 GLY B C 1
ATOM 1912 O O . GLY B 1 90 ? -16.328 -10.055 -14 1 77.94 90 GLY B O 1
ATOM 1913 N N . VAL B 1 91 ? -14.914 -8.312 -14.258 1 79.56 91 VAL B N 1
ATOM 1914 C CA . VAL B 1 91 ? -13.93 -8.945 -13.383 1 79.56 91 VAL B CA 1
ATOM 1915 C C . VAL B 1 91 ? -13.352 -7.914 -12.422 1 79.56 91 VAL B C 1
ATOM 1917 O O . VAL B 1 91 ? -13.375 -6.711 -12.703 1 79.56 91 VAL B O 1
ATOM 1920 N N . VAL B 1 92 ? -12.844 -8.422 -11.328 1 82 92 VAL B N 1
ATOM 1921 C CA . VAL B 1 92 ? -12.102 -7.582 -10.398 1 82 92 VAL B CA 1
ATOM 1922 C C . VAL B 1 92 ? -10.68 -7.367 -10.914 1 82 92 VAL B C 1
ATOM 1924 O O . VAL B 1 92 ? -10.039 -8.297 -11.406 1 82 92 VAL B O 1
ATOM 1927 N N . THR B 1 93 ? -10.219 -6.211 -10.844 1 87.44 93 THR B N 1
ATOM 1928 C CA . THR B 1 93 ? -8.859 -5.844 -11.242 1 87.44 93 THR B CA 1
ATOM 1929 C C . THR B 1 93 ? -8.039 -5.414 -10.031 1 87.44 93 THR B C 1
ATOM 1931 O O . THR B 1 93 ? -8.125 -4.266 -9.594 1 87.44 93 THR B O 1
ATOM 1934 N N . PRO B 1 94 ? -7.246 -6.27 -9.547 1 91 94 PRO B N 1
ATOM 1935 C CA . PRO B 1 94 ? -6.473 -5.961 -8.344 1 91 94 PRO B CA 1
ATOM 1936 C C . PRO B 1 94 ? -5.16 -5.242 -8.656 1 91 94 PRO B C 1
ATOM 1938 O O . PRO B 1 94 ? -4.527 -5.52 -9.672 1 91 94 PRO B O 1
ATOM 1941 N N . HIS B 1 95 ? -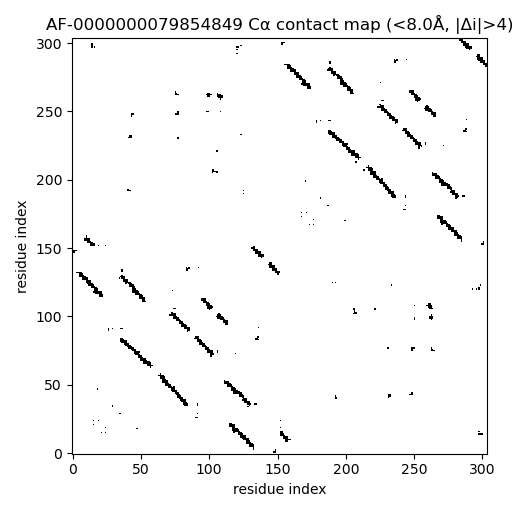4.762 -4.316 -7.98 1 94.06 95 HIS B N 1
ATOM 1942 C CA . HIS B 1 95 ? -3.416 -3.779 -7.816 1 94.06 95 HIS B CA 1
ATOM 1943 C C . HIS B 1 95 ? -2.838 -4.148 -6.453 1 94.06 95 HIS B C 1
ATOM 1945 O O . HIS B 1 95 ? -3.084 -3.457 -5.465 1 94.06 95 HIS B O 1
ATOM 1951 N N . VAL B 1 96 ? -2.109 -5.211 -6.449 1 95.94 96 VAL B N 1
ATOM 1952 C CA . VAL B 1 96 ? -1.587 -5.781 -5.211 1 95.94 96 VAL B CA 1
ATOM 1953 C C . VAL B 1 96 ? -0.06 -5.781 -5.246 1 95.94 96 VAL B C 1
ATOM 1955 O O . VAL B 1 96 ? 0.542 -6.199 -6.238 1 95.94 96 VAL B O 1
ATOM 1958 N N . HIS B 1 97 ? 0.526 -5.238 -4.273 1 97.38 97 HIS B N 1
ATOM 1959 C CA . HIS B 1 97 ? 1.963 -5.387 -4.066 1 97.38 97 HIS B CA 1
ATOM 1960 C C . HIS B 1 97 ? 2.258 -6.305 -2.885 1 97.38 97 HIS B C 1
ATOM 1962 O O . HIS B 1 97 ? 1.481 -6.359 -1.928 1 97.38 97 HIS B O 1
ATOM 1968 N N . VAL B 1 98 ? 3.396 -6.961 -2.984 1 97.81 98 VAL B N 1
ATOM 1969 C CA . VAL B 1 98 ? 3.863 -7.816 -1.896 1 97.81 98 VAL B CA 1
ATOM 1970 C C . VAL B 1 98 ? 5.355 -7.586 -1.661 1 97.81 98 VAL B C 1
ATOM 1972 O O . VAL B 1 98 ? 6.086 -7.215 -2.584 1 97.81 98 VAL B O 1
ATOM 1975 N N . THR B 1 99 ? 5.777 -7.723 -0.468 1 97.56 99 THR B N 1
ATOM 1976 C CA . THR B 1 99 ? 7.164 -8 -0.101 1 97.56 99 THR B CA 1
ATOM 1977 C C . THR B 1 99 ? 7.316 -9.43 0.402 1 97.56 99 THR B C 1
ATOM 1979 O O . THR B 1 99 ? 6.484 -9.914 1.177 1 97.56 99 THR B O 1
ATOM 1982 N N . VAL B 1 100 ? 8.352 -10.055 -0.128 1 97.81 100 VAL B N 1
ATOM 1983 C CA . VAL B 1 100 ? 8.508 -11.469 0.203 1 97.81 100 VAL B CA 1
ATOM 1984 C C . VAL B 1 100 ? 9.945 -11.742 0.652 1 97.81 100 VAL B C 1
ATOM 1986 O O . VAL B 1 100 ? 10.867 -11.008 0.281 1 97.81 100 VAL B O 1
ATOM 1989 N N . GLY B 1 101 ? 10.07 -12.719 1.519 1 97.06 101 GLY B N 1
ATOM 1990 C CA . GLY B 1 101 ? 11.344 -13.367 1.805 1 97.06 101 GLY B CA 1
ATOM 1991 C C . GLY B 1 101 ? 11.398 -14.805 1.334 1 97.06 101 GLY B C 1
ATOM 1992 O O . GLY B 1 101 ? 10.5 -15.594 1.627 1 97.06 101 GLY B O 1
ATOM 1993 N N . THR B 1 102 ? 12.406 -15.117 0.566 1 95.88 102 THR B N 1
ATOM 1994 C CA . THR B 1 102 ? 12.492 -16.484 0.044 1 95.88 102 THR B CA 1
ATOM 1995 C C . THR B 1 102 ? 13.109 -17.422 1.077 1 95.88 102 THR B C 1
ATOM 1997 O O . THR B 1 102 ? 14.219 -17.188 1.556 1 95.88 102 THR B O 1
ATOM 2000 N N . ARG B 1 103 ? 12.406 -18.453 1.385 1 93.38 103 ARG B N 1
ATOM 2001 C CA . ARG B 1 103 ? 12.906 -19.453 2.318 1 93.38 103 ARG B CA 1
ATOM 2002 C C . ARG B 1 103 ? 14.141 -20.156 1.765 1 93.38 103 ARG B C 1
ATOM 2004 O O . ARG B 1 103 ? 14.938 -20.703 2.523 1 93.38 103 ARG B O 1
ATOM 2011 N N . LEU B 1 104 ? 14.352 -20.094 0.527 1 93.5 104 LEU B N 1
ATOM 2012 C CA . LEU B 1 104 ? 15.422 -20.812 -0.148 1 93.5 104 LEU B CA 1
ATOM 2013 C C . LEU B 1 104 ? 16.734 -20.031 -0.067 1 93.5 104 LEU B C 1
ATOM 2015 O O . LEU B 1 104 ? 17.797 -20.547 -0.431 1 93.5 104 LEU B O 1
ATOM 2019 N N . ASP B 1 105 ? 16.75 -18.828 0.342 1 93.12 105 ASP B N 1
ATOM 2020 C CA . ASP B 1 105 ? 17.922 -17.969 0.385 1 93.12 105 ASP B CA 1
ATOM 2021 C C . ASP B 1 105 ? 17.891 -17.047 1.606 1 93.12 105 ASP B C 1
ATOM 2023 O O . ASP B 1 105 ? 18 -15.828 1.477 1 93.12 105 ASP B O 1
ATOM 2027 N N . SER B 1 106 ? 17.734 -17.625 2.865 1 93.62 106 SER B N 1
ATOM 2028 C CA . SER B 1 106 ? 17.797 -16.953 4.16 1 93.62 106 SER B CA 1
ATOM 2029 C C . SER B 1 106 ? 16.875 -15.75 4.211 1 93.62 106 SER B C 1
ATOM 2031 O O . SER B 1 106 ? 17.266 -14.688 4.703 1 93.62 106 SER B O 1
ATOM 2033 N N . LEU B 1 107 ? 15.789 -15.852 3.521 1 92.31 107 LEU B N 1
ATOM 2034 C CA . LEU B 1 107 ? 14.711 -14.867 3.52 1 92.31 107 LEU B CA 1
ATOM 2035 C C . LEU B 1 107 ? 15.148 -13.586 2.828 1 92.31 107 LEU B C 1
ATOM 2037 O O . LEU B 1 107 ? 14.742 -12.492 3.23 1 92.31 107 LEU B O 1
ATOM 2041 N N . LYS B 1 108 ? 16.016 -13.742 1.753 1 92.19 108 LYS B N 1
ATOM 2042 C CA . LYS B 1 108 ? 16.281 -12.594 0.892 1 92.19 108 LYS B CA 1
ATOM 2043 C C . LYS B 1 108 ? 14.984 -11.977 0.375 1 92.19 108 LYS B C 1
ATOM 2045 O O . LYS B 1 108 ? 14.086 -12.688 -0.078 1 92.19 108 LYS B O 1
ATOM 2050 N N . GLY B 1 109 ? 14.891 -10.688 0.417 1 94.5 109 GLY B N 1
ATOM 2051 C CA . GLY B 1 109 ? 13.641 -9.977 0.205 1 94.5 109 GLY B CA 1
ATOM 2052 C C . GLY B 1 109 ? 13.453 -9.508 -1.225 1 94.5 109 GLY B C 1
ATOM 2053 O O . GLY B 1 109 ? 14.422 -9.117 -1.886 1 94.5 109 GLY B O 1
ATOM 2054 N N . TYR B 1 110 ? 12.281 -9.555 -1.694 1 95.56 110 TYR B N 1
ATOM 2055 C CA . TYR B 1 110 ? 11.805 -8.992 -2.953 1 95.56 110 TYR B CA 1
ATOM 2056 C C . TYR B 1 110 ? 10.5 -8.234 -2.75 1 95.56 110 TYR B C 1
ATOM 2058 O O . TYR B 1 110 ? 9.68 -8.602 -1.903 1 95.56 110 TYR B O 1
ATOM 2066 N N . THR B 1 111 ? 10.328 -7.219 -3.428 1 96.44 111 THR B N 1
ATOM 2067 C CA . THR B 1 111 ? 9.094 -6.445 -3.371 1 96.44 111 THR B CA 1
ATOM 2068 C C . THR B 1 111 ? 8.617 -6.078 -4.773 1 96.44 111 THR B C 1
ATOM 2070 O O . THR B 1 111 ? 9.414 -5.629 -5.605 1 96.44 111 THR B O 1
ATOM 2073 N N . GLY B 1 112 ? 7.332 -6.289 -5.051 1 94.81 112 GLY B N 1
ATOM 2074 C CA . GLY B 1 112 ? 6.828 -5.934 -6.367 1 94.81 112 GLY B CA 1
ATOM 2075 C C . GLY B 1 112 ? 5.328 -6.125 -6.504 1 94.81 112 GLY B C 1
ATOM 2076 O O . GLY B 1 112 ? 4.648 -6.461 -5.531 1 94.81 112 GLY B O 1
ATOM 2077 N N . HIS B 1 113 ? 4.863 -5.812 -7.707 1 94.12 113 HIS B N 1
ATOM 2078 C CA . HIS B 1 113 ? 3.473 -6.02 -8.094 1 94.12 113 HIS B CA 1
ATOM 2079 C C . HIS B 1 113 ? 3.172 -7.5 -8.289 1 94.12 113 HIS B C 1
ATOM 2081 O O . HIS B 1 113 ? 3.871 -8.188 -9.047 1 94.12 113 HIS B O 1
ATOM 2087 N N . LEU B 1 114 ? 2.137 -7.934 -7.625 1 95.25 114 LEU B N 1
ATOM 2088 C CA . LEU B 1 114 ? 1.764 -9.344 -7.672 1 95.25 114 LEU B CA 1
ATOM 2089 C C . LEU B 1 114 ? 0.983 -9.656 -8.945 1 95.25 114 LEU B C 1
ATOM 2091 O O . LEU B 1 114 ? -0.082 -9.078 -9.18 1 95.25 114 LEU B O 1
ATOM 2095 N N . LEU B 1 115 ? 1.473 -10.586 -9.727 1 93.12 115 LEU B N 1
ATOM 2096 C CA . LEU B 1 115 ? 0.742 -11.078 -10.891 1 93.12 115 LEU B CA 1
ATOM 2097 C C . LEU B 1 115 ? -0.123 -12.281 -10.523 1 93.12 115 LEU B C 1
ATOM 2099 O O . LEU B 1 115 ? -1.188 -12.484 -11.109 1 93.12 115 LEU B O 1
ATOM 2103 N N . GLY B 1 116 ? 0.405 -13.07 -9.625 1 94.75 116 GLY B N 1
ATOM 2104 C CA . GLY B 1 116 ? -0.29 -14.273 -9.18 1 94.75 116 GLY B CA 1
ATOM 2105 C C . GLY B 1 116 ? 0.574 -15.18 -8.32 1 94.75 116 GLY B C 1
ATOM 2106 O O . GLY B 1 116 ? 1.78 -14.961 -8.195 1 94.75 116 GLY B O 1
ATOM 2107 N N . GLY B 1 117 ? -0.13 -16.188 -7.746 1 97.44 117 GLY B N 1
ATOM 2108 C CA . GLY B 1 117 ? 0.572 -17.141 -6.914 1 97.44 117 GLY B CA 1
ATOM 2109 C C . GLY B 1 117 ? -0.347 -18.172 -6.293 1 97.44 117 GLY B C 1
ATOM 2110 O O . GLY B 1 117 ? -1.568 -18.016 -6.289 1 97.44 117 GLY B O 1
ATOM 2111 N N . LYS B 1 118 ? 0.306 -19.156 -5.773 1 98.69 118 LYS B N 1
ATOM 2112 C CA . LYS B 1 118 ? -0.379 -20.234 -5.059 1 98.69 118 LYS B CA 1
ATOM 2113 C C . LYS B 1 118 ? -0.042 -20.203 -3.572 1 98.69 118 LYS B C 1
ATOM 2115 O O . LYS B 1 118 ? 1.13 -20.109 -3.197 1 98.69 118 LYS B O 1
ATOM 2120 N N . ILE B 1 119 ? -1.085 -20.375 -2.768 1 98.44 119 ILE B N 1
ATOM 2121 C CA . ILE B 1 119 ? -0.94 -20.234 -1.322 1 98.44 119 ILE B CA 1
ATOM 2122 C C . ILE B 1 119 ? -0.129 -21.406 -0.775 1 98.44 119 ILE B C 1
ATOM 2124 O O . ILE B 1 119 ? -0.335 -22.562 -1.177 1 98.44 119 ILE B O 1
ATOM 2128 N N . LEU B 1 120 ? 0.779 -21.094 0.072 1 98.12 120 LEU B N 1
ATOM 2129 C CA . LEU B 1 120 ? 1.493 -22.062 0.888 1 98.12 120 LEU B CA 1
ATOM 2130 C C . LEU B 1 120 ? 1.019 -22.016 2.336 1 98.12 120 LEU B C 1
ATOM 2132 O O . LEU B 1 120 ? 1.184 -21 3.012 1 98.12 120 LEU B O 1
ATOM 2136 N N . LEU B 1 121 ? 0.352 -23.047 2.881 1 95.12 121 LEU B N 1
ATOM 2137 C CA . LEU B 1 121 ? -0.143 -23.219 4.242 1 95.12 121 LEU B CA 1
ATOM 2138 C C . LEU B 1 121 ? -1.344 -22.328 4.508 1 95.12 121 LEU B C 1
ATOM 2140 O O . LEU B 1 121 ? -2.482 -22.797 4.555 1 95.12 121 LEU B O 1
ATOM 2144 N N . VAL B 1 122 ? -1.044 -20.969 4.641 1 95.81 122 VAL B N 1
ATOM 2145 C CA . VAL B 1 122 ? -2.166 -20.109 4.996 1 95.81 122 VAL B CA 1
ATOM 2146 C C . VAL B 1 122 ? -1.859 -18.672 4.586 1 95.81 122 VAL B C 1
ATOM 2148 O O . VAL B 1 122 ? -0.711 -18.219 4.656 1 95.81 122 VAL B O 1
ATOM 2151 N N . THR B 1 123 ? -2.789 -17.984 4.191 1 96.56 123 THR B N 1
ATOM 2152 C CA . THR B 1 123 ? -2.771 -16.547 4.02 1 96.56 123 THR B CA 1
ATOM 2153 C C . THR B 1 123 ? -4.008 -15.906 4.648 1 96.56 123 THR B C 1
ATOM 2155 O O . THR B 1 123 ? -5.125 -16.406 4.473 1 96.56 123 THR B O 1
ATOM 2158 N N . GLU B 1 124 ? -3.896 -14.898 5.371 1 98 124 GLU B N 1
ATOM 2159 C CA . GLU B 1 124 ? -4.961 -14.211 6.09 1 98 124 GLU B CA 1
ATOM 2160 C C . GLU B 1 124 ? -5.074 -12.758 5.648 1 98 124 GLU B C 1
ATOM 2162 O O . GLU B 1 124 ? -4.074 -12.031 5.609 1 98 124 GLU B O 1
ATOM 2167 N N . ILE B 1 125 ? -6.289 -12.328 5.359 1 96.69 125 ILE B N 1
ATOM 2168 C CA . ILE B 1 125 ? -6.527 -11.008 4.797 1 96.69 125 ILE B CA 1
ATOM 2169 C C . ILE B 1 125 ? -7.598 -10.289 5.609 1 96.69 125 ILE B C 1
ATOM 2171 O O . ILE B 1 125 ? -8.594 -10.891 6.008 1 96.69 125 ILE B O 1
ATOM 2175 N N . LEU B 1 126 ? -7.367 -9.062 5.887 1 96.56 126 LEU B N 1
ATOM 2176 C CA . LEU B 1 126 ? -8.406 -8.109 6.266 1 96.56 126 LEU B CA 1
ATOM 2177 C C . LEU B 1 126 ? -8.836 -7.27 5.066 1 96.56 126 LEU B C 1
ATOM 2179 O O . LEU B 1 126 ? -8 -6.664 4.395 1 96.56 126 LEU B O 1
ATOM 2183 N N . LEU B 1 127 ? -10.125 -7.246 4.797 1 97 127 LEU B N 1
ATOM 2184 C CA . LEU B 1 127 ? -10.641 -6.598 3.598 1 97 127 LEU B CA 1
ATOM 2185 C C . LEU B 1 127 ? -11.734 -5.594 3.953 1 97 127 LEU B C 1
ATOM 2187 O O . LEU B 1 127 ? -12.695 -5.934 4.648 1 97 127 LEU B O 1
ATOM 2191 N N . PHE B 1 128 ? -11.586 -4.367 3.488 1 97.69 128 PHE B N 1
ATOM 2192 C CA . PHE B 1 128 ? -12.586 -3.318 3.648 1 97.69 128 PHE B CA 1
ATOM 2193 C C . PHE B 1 128 ? -13.367 -3.113 2.355 1 97.69 128 PHE B C 1
ATOM 2195 O O . PHE B 1 128 ? -12.805 -2.654 1.354 1 97.69 128 PHE B O 1
ATOM 2202 N N . GLU B 1 129 ? -14.586 -3.424 2.441 1 97.88 129 GLU B N 1
ATOM 2203 C CA . GLU B 1 129 ? -15.453 -3.1 1.312 1 97.88 129 GLU B CA 1
ATOM 2204 C C . GLU B 1 129 ? -15.633 -1.59 1.167 1 97.88 129 GLU B C 1
ATOM 2206 O O . GLU B 1 129 ? -15.789 -0.88 2.162 1 97.88 129 GLU B O 1
ATOM 2211 N N . VAL B 1 130 ? -15.57 -1.097 -0.078 1 96.88 130 VAL B N 1
ATOM 2212 C CA . VAL B 1 130 ? -15.867 0.303 -0.366 1 96.88 130 VAL B CA 1
ATOM 2213 C C . VAL B 1 130 ? -17.234 0.415 -1.048 1 96.88 130 VAL B C 1
ATOM 2215 O O . VAL B 1 130 ? -17.469 -0.212 -2.084 1 96.88 130 VAL B O 1
ATOM 2218 N N . LEU B 1 131 ? -18.031 1.247 -0.453 1 96.75 131 LEU B N 1
ATOM 2219 C CA . LEU B 1 131 ? -19.375 1.404 -1.011 1 96.75 131 LEU B CA 1
ATOM 2220 C C . LEU B 1 131 ? -19.406 2.533 -2.037 1 96.75 131 LEU B C 1
ATOM 2222 O O . LEU B 1 131 ? -20.062 2.418 -3.072 1 96.75 131 LEU B O 1
ATOM 2226 N N . GLU B 1 132 ? -18.719 3.637 -1.733 1 95.5 132 GLU B N 1
ATOM 2227 C CA . GLU B 1 132 ? -18.641 4.824 -2.578 1 95.5 132 GLU B CA 1
ATOM 2228 C C . GLU B 1 132 ? -17.328 5.574 -2.363 1 95.5 132 GLU B C 1
ATOM 2230 O O . GLU B 1 132 ? -16.75 5.508 -1.28 1 95.5 132 GLU B O 1
ATOM 2235 N N . PRO B 1 133 ? -16.906 6.246 -3.346 1 95.94 133 PRO B N 1
ATOM 2236 C CA . PRO B 1 133 ? -17.406 6.293 -4.719 1 95.94 133 PRO B CA 1
ATOM 2237 C C . PRO B 1 133 ? -17.047 5.043 -5.523 1 95.94 133 PRO B C 1
ATOM 2239 O O . PRO B 1 133 ? -16.391 4.145 -5.008 1 95.94 133 PRO B O 1
ATOM 2242 N N . THR B 1 134 ? -17.547 5.004 -6.758 1 93.5 134 THR B N 1
ATOM 2243 C CA . THR B 1 134 ? -17.109 3.947 -7.664 1 93.5 134 THR B CA 1
ATOM 2244 C C . THR B 1 134 ? -15.625 4.098 -7.992 1 93.5 134 THR B C 1
ATOM 2246 O O . THR B 1 134 ? -15.164 5.191 -8.32 1 93.5 134 THR B O 1
ATOM 2249 N N . MET B 1 135 ? -14.945 3.025 -7.844 1 93.38 135 MET B N 1
ATOM 2250 C CA . MET B 1 135 ? -13.531 2.961 -8.211 1 93.38 135 MET B CA 1
ATOM 2251 C C . MET B 1 135 ? -13.359 2.33 -9.594 1 93.38 135 MET B C 1
ATOM 2253 O O . MET B 1 135 ? -13.906 1.261 -9.859 1 93.38 135 MET B O 1
ATOM 2257 N N . MET B 1 136 ? -12.555 3.012 -10.406 1 89.56 136 MET B N 1
ATOM 2258 C CA . MET B 1 136 ? -12.328 2.496 -11.758 1 89.56 136 MET B CA 1
ATOM 2259 C C . MET B 1 136 ? -10.859 2.627 -12.148 1 89.56 136 MET B C 1
ATOM 2261 O O . MET B 1 136 ? -10.219 3.641 -11.859 1 89.56 136 MET B O 1
ATOM 2265 N N . ARG B 1 137 ? -10.391 1.569 -12.789 1 88.62 137 ARG B N 1
ATOM 2266 C CA . ARG B 1 137 ? -9.047 1.645 -13.352 1 88.62 137 ARG B CA 1
ATOM 2267 C C . ARG B 1 137 ? -9.094 2.002 -14.828 1 88.62 137 ARG B C 1
ATOM 2269 O O . ARG B 1 137 ? -9.734 1.313 -15.625 1 88.62 137 ARG B O 1
ATOM 2276 N N . VAL B 1 138 ? -8.469 3.08 -15.102 1 81.5 138 VAL B N 1
ATOM 2277 C CA . VAL B 1 138 ? -8.469 3.562 -16.484 1 81.5 138 VAL B CA 1
ATOM 2278 C C . VAL B 1 138 ? -7.039 3.568 -17.031 1 81.5 138 VAL B C 1
ATOM 2280 O O . VAL B 1 138 ? -6.102 3.943 -16.312 1 81.5 138 VAL B O 1
ATOM 2283 N N . THR B 1 139 ? -6.895 2.988 -18.25 1 73.62 139 THR B N 1
ATOM 2284 C CA . THR B 1 139 ? -5.582 2.979 -18.891 1 73.62 139 THR B CA 1
ATOM 2285 C C . THR B 1 139 ? -5.219 4.367 -19.406 1 73.62 139 THR B C 1
ATOM 2287 O O . THR B 1 139 ? -5.863 4.879 -20.328 1 73.62 139 THR B O 1
ATOM 2290 N N . GLU B 1 140 ? -4.445 5.09 -18.781 1 64.62 140 GLU B N 1
ATOM 2291 C CA . GLU B 1 140 ? -4.008 6.391 -19.281 1 64.62 140 GLU B CA 1
ATOM 2292 C C . GLU B 1 140 ? -2.629 6.297 -19.922 1 64.62 140 GLU B C 1
ATOM 2294 O O . GLU B 1 140 ? -2.363 6.965 -20.938 1 64.62 140 GLU B O 1
ATOM 2299 N N . VAL B 1 141 ? -1.726 5.566 -19.359 1 61.53 141 VAL B N 1
ATOM 2300 C CA . VAL B 1 141 ? -0.402 5.312 -19.922 1 61.53 141 VAL B CA 1
ATOM 2301 C C . VAL B 1 141 ? -0.226 3.818 -20.172 1 61.53 141 VAL B C 1
ATOM 2303 O O . VAL B 1 141 ? 0.146 3.066 -19.266 1 61.53 141 VAL B O 1
ATOM 2306 N N . PRO B 1 142 ? -0.554 3.363 -21.312 1 60 142 PRO B N 1
ATOM 2307 C CA . PRO B 1 142 ? -0.411 1.925 -21.547 1 60 142 PRO B CA 1
ATOM 2308 C C . PRO B 1 142 ? 0.983 1.405 -21.203 1 60 142 PRO B C 1
ATOM 2310 O O . PRO B 1 142 ? 1.979 2.094 -21.438 1 60 142 PRO B O 1
ATOM 2313 N N . PRO B 1 143 ? 0.914 0.337 -20.531 1 58 143 PRO B N 1
ATOM 2314 C CA . PRO B 1 143 ? -0.219 -0.518 -20.156 1 58 143 PRO B CA 1
ATOM 2315 C C . PRO B 1 143 ? -0.666 -0.324 -18.719 1 58 143 PRO B C 1
ATOM 2317 O O . PRO B 1 143 ? -1.354 -1.184 -18.156 1 58 143 PRO B O 1
ATOM 2320 N N . PHE B 1 144 ? -0.331 0.753 -18.219 1 68.25 144 PHE B N 1
ATOM 2321 C CA . PHE B 1 144 ? -0.579 0.916 -16.797 1 68.25 144 PHE B CA 1
ATOM 2322 C C . PHE B 1 144 ? -1.925 1.587 -16.547 1 68.25 144 PHE B C 1
ATOM 2324 O O . PH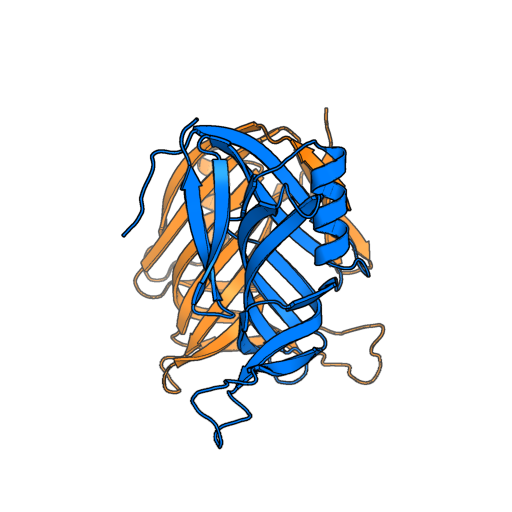E B 1 144 ? -2.328 2.475 -17.312 1 68.25 144 PHE B O 1
ATOM 2331 N N . ASN B 1 145 ? -2.604 1.049 -15.562 1 76.06 145 ASN B N 1
ATOM 2332 C CA . ASN B 1 145 ? -3.898 1.595 -15.164 1 76.06 145 ASN B CA 1
ATOM 2333 C C . ASN B 1 145 ? -3.781 2.475 -13.922 1 76.06 145 ASN B C 1
ATOM 2335 O O . ASN B 1 145 ? -2.945 2.221 -13.055 1 76.06 145 ASN B O 1
ATOM 2339 N N . VAL B 1 146 ? -4.598 3.537 -13.961 1 79.19 146 VAL B N 1
ATOM 2340 C CA . VAL B 1 146 ? -4.664 4.461 -12.836 1 79.19 146 VAL B CA 1
ATOM 2341 C C . VAL B 1 146 ? -6.035 4.363 -12.172 1 79.19 146 VAL B C 1
ATOM 2343 O O . VAL B 1 146 ? -7.062 4.34 -12.852 1 79.19 146 VAL B O 1
ATOM 2346 N N . LEU B 1 147 ? -6.043 4.242 -10.883 1 85.81 147 LEU B N 1
ATOM 2347 C CA . LEU B 1 147 ? -7.285 4.184 -10.125 1 85.81 147 LEU B CA 1
ATOM 2348 C C . LEU B 1 147 ? -7.926 5.562 -10.023 1 85.81 147 LEU B C 1
ATOM 2350 O O . LEU B 1 147 ? -7.277 6.523 -9.602 1 85.81 147 LEU B O 1
ATOM 2354 N N . LYS B 1 148 ? -9.102 5.684 -10.414 1 87.62 148 LYS B N 1
ATOM 2355 C CA . LYS B 1 148 ? -9.891 6.91 -10.328 1 87.62 148 LYS B CA 1
ATOM 2356 C C . LYS B 1 148 ? -11.148 6.695 -9.492 1 87.62 148 LYS B C 1
ATOM 2358 O O . LYS B 1 148 ? -11.57 5.559 -9.273 1 87.62 148 LYS B O 1
ATOM 2363 N N . TYR B 1 149 ? -11.68 7.816 -9.062 1 90.44 149 TYR B N 1
ATOM 2364 C CA . TYR B 1 149 ? -12.906 7.801 -8.273 1 90.44 149 TYR B CA 1
ATOM 2365 C C . TYR B 1 149 ? -14.023 8.555 -8.984 1 90.44 149 TYR B C 1
ATOM 2367 O O . TYR B 1 149 ? -13.836 9.695 -9.414 1 90.44 149 TYR B O 1
ATOM 2375 N N . VAL B 1 150 ? -15.047 7.883 -9.18 1 83.81 150 VAL B N 1
ATOM 2376 C CA . VAL B 1 150 ? -16.172 8.477 -9.891 1 83.81 150 VAL B CA 1
ATOM 2377 C C . VAL B 1 150 ? -17.391 8.555 -8.961 1 83.81 150 VAL B C 1
ATOM 2379 O O . VAL B 1 150 ? -17.828 7.543 -8.422 1 83.81 150 VAL B O 1
ATOM 2382 N N . ASN B 1 151 ? -17.812 9.781 -8.672 1 73.25 151 ASN B N 1
ATOM 2383 C CA . ASN B 1 151 ? -19 9.984 -7.867 1 73.25 151 ASN B CA 1
ATOM 2384 C C . ASN B 1 151 ? -20.266 9.891 -8.719 1 73.25 151 ASN B C 1
ATOM 2386 O O . ASN B 1 151 ? -20.344 10.484 -9.797 1 73.25 151 ASN B O 1
ATOM 2390 N N . GLU B 1 152 ? -21.062 8.914 -8.422 1 56.81 152 GLU B N 1
ATOM 2391 C CA . GLU B 1 152 ? -22.344 8.922 -9.117 1 56.81 152 GLU B CA 1
ATOM 2392 C C . GLU B 1 152 ? -23.266 10 -8.57 1 56.81 152 GLU B C 1
ATOM 2394 O O . GLU B 1 152 ? -23.156 10.391 -7.406 1 56.81 152 GLU B O 1
#

InterPro domains:
  IPR005175 PPC domain [PF03479] (10-129)
  IPR005175 PPC domain [PS51742] (6-152)

pLDDT: mean 88.24, std 13.05, range [49.28, 98.69]

Sequence (304 aa):
MLSSEMKLGRVFGVTFEDGEDFMESLTKFFKENNIKQAYIPSFVGGFSEIKLVGTWENLEDPDNPIFGQVELERVEALGCGTLAYDERKGVVTPHVHVTVGTRLDSLKGYTGHLLGGKILLVTEILLFEVLEPTMMRVTEVPPFNVLKYVNEMLSSEMKLGRVFGVTFEDGEDFMESLTKFFKENNIKQAYIPSFVGGFSEIKLVGTWENLEDPDNPIFGQVELERVEALGCGTLAYDERKGVVTPHVHVTVGTRLDSLKGYTGHLLGGKILLVTEILLFEVLEPTMMRVTEVPPFNVLKYVNE

Nearest PDB structures (foldseek):
  2dt4-assembly1_A  TM=8.290E-01  e=1.440E-09  Pyrococcus horikoshii
  3hwu-assembly1_A  TM=8.477E-01  e=7.047E-09  Cupriavidus pinatubonensis JMP134
  2h6l-assembly1_C  TM=8.372E-01  e=7.417E-09  Archaeoglobus fulgidus
  2hx0-assembly1_A  TM=8.573E-01  e=1.447E-07  Salmonella enterica
  2p6y-assembly1_A  TM=8.268E-01  e=3.120E-07  Vibrio cholerae

Organism: NCBI:txid1812858

Foldseek 3Di:
DADDDFDWDDKDKDKDAAFDKPQVVVFVVCVVVVFFKWWWAKKWAWFQKWKFFADQVPVVCPPDRPGDIDMAGTKTKMKIWIWHHDPVVRTIDIFMKMWIFHPVPVGDIDIHTTPIGGGHGMMITMMIGTDDDHWDWDCPDPPDTDIHGDHD/DADDDFDWDDKDKDKDAAFDKPQVVVFVVCVVVVFAKWWWPKKWAWFQKFKFFADQPPVVCPLDGDTDIDMAGTKTKMKIWIWHHDPVVRTIDIFMKIWIFHPVPVGDIDIHTTPIGGGHGMMITMMIGTDDDHWDWDCPDPPHTDIHHDHD

Solvent-accessible surface area (backbone atoms only — not comparable to full-atom values): 15405 Å² total; per-residue (Å²): 140,87,87,77,82,71,41,72,57,61,33,32,42,37,26,42,37,58,66,37,44,50,61,61,51,50,48,51,50,28,64,78,66,72,53,56,30,35,40,27,73,24,32,36,32,26,25,48,34,37,34,27,56,39,56,64,61,32,66,86,37,74,85,56,63,40,66,28,71,40,78,50,53,44,26,27,31,38,32,34,33,42,35,22,36,36,76,92,75,73,42,74,50,71,52,37,39,34,38,27,4,26,30,86,56,74,16,43,45,48,73,36,43,56,74,44,37,27,28,31,69,35,30,43,36,48,37,39,31,46,69,30,48,49,49,40,72,43,75,78,52,84,89,43,64,45,82,41,77,44,76,127,111,47,72,43,71,44,40,72,58,62,72,45,81,47,77,48,49,58,67,38,42,51,60,62,51,49,51,50,52,28,62,77,66,71,53,56,31,34,39,26,53,39,32,44,31,24,26,48,34,38,35,26,57,29,20,57,60,34,67,86,37,76,88,57,63,42,69,30,72,42,77,50,51,44,28,44,36,40,32,30,32,42,37,22,36,36,78,91,75,70,41,75,49,72,52,35,26,35,40,33,23,24,65,85,56,88,44,49,44,33,17,24,40,56,74,43,38,28,29,32,68,40,31,43,35,46,38,40,31,45,70,31,48,49,47,38,70,43,73,79,52,83,91,42,64,42,70,42,76,44,77,127

Radius of gyration: 19.47 Å; Cα contacts (8 Å, |Δi|>4): 839; chains: 2; bounding box: 56×50×51 Å